Protein AF-D4AYM5-F1 (afdb_monomer)

Secondary structure (DSSP, 8-state):
--HHHHHHHHHHHTS-----------------S---HHHHHHHHHHHHHHHTT---PPP-HHHHSTT------TTHHHHHHHHHHHHHHH---HHHHHHHHHTTHHHHHHHHSTTS-HHHHHHHHHHHHHHHHHHHIIIII--HHHHTT--HHHHHHHHH-TT--SPPPP--GGGGGHHHHHHHHTTT--HHHHHHHHHHHHHHHHHHHHHHHHTTT-PPPHHHHHHHHHHHT-HHHHHTT--

Structure (mmCIF, N/CA/C/O backbone):
data_AF-D4AYM5-F1
#
_entry.id   AF-D4AYM5-F1
#
loop_
_atom_site.group_PDB
_atom_site.id
_atom_site.type_symbol
_atom_site.label_atom_id
_atom_site.label_alt_id
_atom_site.label_comp_id
_atom_site.label_asym_id
_atom_site.label_entity_id
_atom_site.label_seq_id
_atom_site.pdbx_PDB_ins_code
_atom_site.Cartn_x
_atom_site.Cartn_y
_atom_site.Cartn_z
_atom_site.occupancy
_atom_site.B_iso_or_equiv
_atom_site.auth_seq_id
_atom_site.auth_comp_id
_atom_site.auth_asym_id
_atom_site.auth_atom_id
_atom_site.pdbx_PDB_model_num
ATOM 1 N N . MET A 1 1 ? -11.366 -6.481 14.865 1.00 30.72 1 MET A N 1
ATOM 2 C CA . MET A 1 1 ? -11.378 -7.596 13.892 1.00 30.72 1 MET A CA 1
ATOM 3 C C . MET A 1 1 ? -10.003 -7.628 13.271 1.00 30.72 1 MET A C 1
ATOM 5 O O . MET A 1 1 ? -9.554 -6.575 12.850 1.00 30.72 1 MET A O 1
ATOM 9 N N . SER A 1 2 ? -9.296 -8.756 13.303 1.00 26.70 2 SER A N 1
ATOM 10 C CA . SER A 1 2 ? -7.973 -8.811 12.685 1.00 26.70 2 SER A CA 1
ATOM 11 C C . SER A 1 2 ? -8.137 -8.742 11.164 1.00 26.70 2 SER A C 1
ATOM 13 O O . SER A 1 2 ? -8.939 -9.482 10.593 1.00 26.70 2 SER A O 1
ATOM 15 N N . PHE A 1 3 ? -7.382 -7.850 10.525 1.00 32.38 3 PHE A N 1
ATOM 16 C CA . PHE A 1 3 ? -7.216 -7.686 9.076 1.00 32.38 3 PHE A CA 1
ATOM 17 C C . PHE A 1 3 ? -7.317 -8.980 8.227 1.00 32.38 3 PHE A C 1
ATOM 19 O O . PHE A 1 3 ? -8.036 -8.981 7.223 1.00 32.38 3 PHE A O 1
ATOM 26 N N . PRO A 1 4 ? -6.753 -10.139 8.643 1.00 36.03 4 PRO A N 1
ATOM 27 C CA . PRO A 1 4 ? -6.893 -11.396 7.898 1.00 36.03 4 PRO A CA 1
ATOM 28 C C . PRO A 1 4 ? -8.332 -11.892 7.719 1.00 36.03 4 PRO A C 1
ATOM 30 O O . PRO A 1 4 ? -8.587 -12.676 6.806 1.00 36.03 4 PRO A O 1
ATOM 33 N N . ALA A 1 5 ? -9.274 -11.478 8.572 1.00 30.81 5 ALA A N 1
ATOM 34 C CA . ALA A 1 5 ? -10.686 -11.825 8.430 1.00 30.81 5 ALA A CA 1
ATOM 35 C C . ALA A 1 5 ? -11.359 -11.037 7.297 1.00 30.81 5 ALA A C 1
ATOM 37 O O . ALA A 1 5 ? -12.139 -11.617 6.549 1.00 30.81 5 ALA A O 1
ATOM 38 N N . ILE A 1 6 ? -11.016 -9.754 7.134 1.00 37.06 6 ILE A N 1
ATOM 39 C CA . ILE A 1 6 ? -11.535 -8.890 6.059 1.00 37.06 6 ILE A CA 1
ATOM 40 C C . ILE A 1 6 ? -10.986 -9.352 4.703 1.00 37.06 6 ILE A C 1
ATOM 42 O O . ILE A 1 6 ? -11.695 -9.343 3.702 1.00 37.06 6 ILE A O 1
ATOM 46 N N . PHE A 1 7 ? -9.746 -9.835 4.674 1.00 43.88 7 PHE A N 1
ATOM 47 C CA . PHE A 1 7 ? -9.097 -10.240 3.431 1.00 43.88 7 PHE A CA 1
ATOM 48 C C . PHE A 1 7 ? -9.503 -11.634 2.943 1.00 43.88 7 PHE A C 1
ATOM 50 O O . PHE A 1 7 ? -9.856 -11.806 1.777 1.00 43.88 7 PHE A O 1
ATOM 57 N N . ARG A 1 8 ? -9.568 -12.625 3.850 1.00 37.41 8 ARG A N 1
ATOM 58 C CA . ARG A 1 8 ? -10.202 -13.921 3.540 1.00 37.41 8 ARG A CA 1
ATOM 59 C C . ARG A 1 8 ? -11.648 -13.736 3.094 1.00 37.41 8 ARG A C 1
ATOM 61 O O . ARG A 1 8 ? -12.132 -14.493 2.260 1.00 37.41 8 ARG A O 1
ATOM 68 N N . TRP A 1 9 ? -12.318 -12.721 3.633 1.00 43.31 9 TRP A N 1
ATOM 69 C CA . TRP A 1 9 ? -13.660 -12.344 3.228 1.00 43.31 9 TRP A CA 1
ATOM 70 C C . TRP A 1 9 ? -13.710 -11.742 1.812 1.00 43.31 9 TRP A C 1
ATOM 72 O O . TRP A 1 9 ? -14.536 -12.197 1.028 1.00 43.31 9 TRP A O 1
ATOM 82 N N . LEU A 1 10 ? -12.810 -10.822 1.437 1.00 39.12 10 LEU A N 1
ATOM 83 C CA . LEU A 1 10 ? -12.752 -10.259 0.077 1.00 39.12 10 LEU A CA 1
ATOM 84 C C . LEU A 1 10 ? -12.565 -11.361 -0.984 1.00 39.12 10 LEU A C 1
ATOM 86 O O . LEU A 1 10 ? -13.263 -11.378 -1.992 1.00 39.12 10 LEU A O 1
ATOM 90 N N . VAL A 1 11 ? -11.679 -12.325 -0.715 1.00 41.75 11 VAL A N 1
ATOM 91 C CA . VAL A 1 11 ? -11.424 -13.478 -1.598 1.00 41.75 11 VAL A CA 1
ATOM 92 C C . VAL A 1 11 ? -12.606 -14.464 -1.610 1.00 41.75 11 VAL A C 1
ATOM 94 O O . VAL A 1 11 ? -12.971 -14.997 -2.657 1.00 41.75 11 VAL A O 1
ATOM 97 N N . SER A 1 12 ? -13.263 -14.684 -0.466 1.00 37.00 12 SER A N 1
ATOM 98 C CA . SER A 1 12 ? -14.431 -15.573 -0.363 1.00 37.00 12 SER A CA 1
ATOM 99 C C . SER A 1 12 ? -15.713 -14.978 -0.962 1.00 37.00 12 SER A C 1
ATOM 101 O O . SER A 1 12 ? -16.578 -15.733 -1.399 1.00 37.00 12 SER A O 1
ATOM 103 N N . ALA A 1 13 ? -15.856 -13.651 -0.994 1.00 41.25 13 ALA A N 1
ATOM 104 C CA . ALA A 1 13 ? -17.007 -12.958 -1.577 1.00 41.25 13 ALA A CA 1
ATOM 105 C C . ALA A 1 13 ? -17.029 -13.019 -3.116 1.00 41.25 13 ALA A C 1
ATOM 107 O O . ALA A 1 13 ? -18.075 -12.809 -3.719 1.00 41.25 13 ALA A O 1
ATOM 108 N N . ILE A 1 14 ? -15.894 -13.343 -3.742 1.00 42.38 14 ILE A N 1
ATOM 109 C CA . ILE A 1 14 ? -15.756 -13.535 -5.194 1.00 42.38 14 ILE A CA 1
ATOM 110 C C . ILE A 1 14 ? -16.196 -14.958 -5.621 1.00 42.38 14 ILE A C 1
ATOM 112 O O . ILE A 1 14 ? -16.255 -15.256 -6.805 1.00 42.38 14 ILE A O 1
ATOM 116 N N . THR A 1 15 ? -16.493 -15.883 -4.690 1.00 37.50 15 THR A N 1
ATOM 117 C CA . THR A 1 15 ? -16.528 -17.329 -5.019 1.00 37.50 15 THR A CA 1
ATOM 118 C C . THR A 1 15 ? -17.754 -18.145 -4.568 1.00 37.50 15 THR A C 1
ATOM 120 O O . THR A 1 15 ? -17.754 -19.356 -4.785 1.00 37.50 15 THR A O 1
ATOM 123 N N . ALA A 1 16 ? -18.824 -17.575 -3.990 1.00 32.53 16 ALA A N 1
ATOM 124 C CA . ALA A 1 16 ? -19.935 -18.381 -3.431 1.00 32.53 16 ALA A CA 1
ATOM 125 C C . ALA A 1 16 ? -21.356 -17.889 -3.805 1.00 32.53 16 ALA A C 1
ATOM 127 O O . ALA A 1 16 ? -21.531 -16.690 -3.977 1.00 32.53 16 ALA A O 1
ATOM 128 N N . PRO A 1 17 ? -22.404 -18.750 -3.886 1.00 39.06 17 PRO A N 1
ATOM 129 C CA . PRO A 1 17 ? -23.729 -18.345 -4.368 1.00 39.06 17 PRO A CA 1
ATOM 130 C C . PRO A 1 17 ? -24.818 -18.170 -3.280 1.00 39.06 17 PRO A C 1
ATOM 132 O O . PRO A 1 17 ? -24.884 -18.903 -2.299 1.00 39.06 17 PRO A O 1
ATOM 135 N N . HIS A 1 18 ? -25.736 -17.234 -3.575 1.00 35.66 18 HIS A N 1
ATOM 136 C CA . HIS A 1 18 ? -27.117 -17.027 -3.080 1.00 35.66 18 HIS A CA 1
ATOM 137 C C . HIS A 1 18 ? -27.398 -16.475 -1.660 1.00 35.66 18 HIS A C 1
ATOM 139 O O . HIS A 1 18 ? -27.277 -17.164 -0.654 1.00 35.66 18 HIS A O 1
ATOM 145 N N . SER A 1 19 ? -28.006 -15.277 -1.607 1.00 31.12 19 SER A N 1
ATOM 146 C CA . SER A 1 19 ? -29.412 -15.003 -1.202 1.00 31.12 19 SER A CA 1
ATOM 147 C C . SER A 1 19 ? -29.610 -13.588 -0.602 1.00 31.12 19 SER A C 1
ATOM 149 O O . SER A 1 19 ? -28.664 -12.915 -0.212 1.00 31.12 19 SER A O 1
ATOM 151 N N . LYS A 1 20 ? -30.866 -13.113 -0.652 1.00 34.41 20 LYS A N 1
ATOM 152 C CA . LYS A 1 20 ? -31.350 -11.710 -0.653 1.00 34.41 20 LYS A CA 1
ATOM 153 C C . LYS A 1 20 ? -31.164 -10.910 0.654 1.00 34.41 20 LYS A C 1
ATOM 155 O O . LYS A 1 20 ? -31.253 -11.460 1.744 1.00 34.41 20 LYS A O 1
ATOM 160 N N . ILE A 1 21 ? -31.065 -9.579 0.522 1.00 33.59 21 ILE A N 1
ATOM 161 C CA . ILE A 1 21 ? -30.829 -8.599 1.606 1.00 33.59 21 ILE A CA 1
ATOM 162 C C . ILE A 1 21 ? -32.080 -7.779 1.963 1.00 33.59 21 ILE A C 1
ATOM 164 O O . ILE A 1 21 ? -32.842 -7.369 1.085 1.00 33.59 21 ILE A O 1
ATOM 168 N N . ARG A 1 22 ? -32.226 -7.458 3.261 1.00 29.19 22 ARG A N 1
ATOM 169 C CA . ARG A 1 22 ? -33.097 -6.397 3.803 1.00 29.19 22 ARG A CA 1
ATOM 170 C C . ARG A 1 22 ? -32.295 -5.399 4.667 1.00 29.19 22 ARG A C 1
ATOM 172 O O . ARG A 1 22 ? -31.693 -5.792 5.655 1.00 29.19 22 ARG A O 1
ATOM 179 N N . GLY A 1 23 ? -32.357 -4.134 4.236 1.00 31.92 23 GLY A N 1
ATOM 180 C CA . GLY A 1 23 ? -32.164 -2.814 4.876 1.00 31.92 23 GLY A CA 1
ATOM 181 C C . GLY A 1 23 ? -31.458 -2.617 6.230 1.00 31.92 23 GLY A C 1
ATOM 182 O O . GLY A 1 23 ? -31.920 -3.097 7.259 1.00 31.92 23 GLY A O 1
ATOM 183 N N . LEU A 1 24 ? -30.470 -1.710 6.232 1.00 32.28 24 LEU A N 1
ATOM 184 C CA . LEU A 1 24 ? -29.933 -0.993 7.399 1.00 32.28 24 LEU A CA 1
ATOM 185 C C . LEU A 1 24 ? -30.240 0.511 7.250 1.00 32.28 24 LEU A C 1
ATOM 187 O O . LEU A 1 24 ? -29.547 1.216 6.528 1.00 32.28 24 LEU A O 1
ATOM 191 N N . SER A 1 25 ? -31.290 0.999 7.919 1.00 30.06 25 SER A N 1
ATOM 192 C CA . SER A 1 25 ? -31.698 2.423 7.933 1.00 30.06 25 SER A CA 1
ATOM 193 C C . SER A 1 25 ? -31.643 3.053 9.337 1.00 30.06 25 SER A C 1
ATOM 195 O O . SER A 1 25 ? -32.173 4.139 9.547 1.00 30.06 25 SER A O 1
ATOM 197 N N . ALA A 1 26 ? -31.036 2.395 10.326 1.00 29.56 26 ALA A N 1
ATOM 198 C CA . ALA A 1 26 ? -31.189 2.787 11.733 1.00 29.56 26 ALA A CA 1
ATOM 199 C C . ALA A 1 26 ? -29.979 3.512 12.361 1.00 29.56 26 ALA A C 1
ATOM 201 O O . ALA A 1 26 ? -30.008 3.788 13.553 1.00 29.56 26 ALA A O 1
ATOM 202 N N . LEU A 1 27 ? -28.923 3.827 11.603 1.00 36.00 27 LEU A N 1
ATOM 203 C CA . LEU A 1 27 ? -27.655 4.343 12.158 1.00 36.00 27 LEU A CA 1
ATOM 204 C C . LEU A 1 27 ? -27.434 5.858 12.009 1.00 36.00 27 LEU A C 1
ATOM 206 O O . LEU A 1 27 ? -26.374 6.354 12.371 1.00 36.00 27 LEU A O 1
ATOM 210 N N . LEU A 1 28 ? -28.422 6.611 11.521 1.00 35.44 28 LEU A N 1
ATOM 211 C CA . LEU A 1 28 ? -28.302 8.058 11.308 1.00 35.44 28 LEU A CA 1
ATOM 212 C C . LEU A 1 28 ? -29.025 8.859 12.397 1.00 35.44 28 LEU A C 1
ATOM 214 O O . LEU A 1 28 ? -30.055 9.470 12.125 1.00 35.44 28 LEU A O 1
ATOM 218 N N . GLN A 1 29 ? -28.489 8.870 13.621 1.00 32.97 29 GLN A N 1
ATOM 219 C CA . GLN A 1 29 ? -28.741 9.947 14.590 1.00 32.97 29 GLN A CA 1
ATOM 220 C C . GLN A 1 29 ? -27.469 10.219 15.409 1.00 32.97 29 GLN A C 1
ATOM 222 O O . GLN A 1 29 ? -27.077 9.402 16.238 1.00 32.97 29 GLN A O 1
ATOM 227 N N . SER A 1 30 ? -26.839 11.376 15.179 1.00 34.91 30 SER A N 1
ATOM 228 C CA . SER A 1 30 ? -25.699 11.885 15.958 1.00 34.91 30 SER A CA 1
ATOM 229 C C . SER A 1 30 ? -26.168 12.917 16.990 1.00 34.91 30 SER A C 1
ATOM 231 O O . SER A 1 30 ? -26.926 13.816 16.616 1.00 34.91 30 SER A O 1
ATOM 233 N N . PRO A 1 31 ? -25.688 12.892 18.248 1.00 40.69 31 PRO A N 1
ATOM 234 C CA . PRO A 1 31 ? -25.757 14.043 19.134 1.00 40.69 31 PRO A CA 1
ATOM 235 C C . PRO A 1 31 ? -24.484 14.899 19.055 1.00 40.69 31 PRO A C 1
ATOM 237 O O . PRO A 1 31 ? -23.362 14.403 18.969 1.00 40.69 31 PRO A O 1
ATOM 240 N N . ALA A 1 32 ? -24.696 16.212 19.120 1.00 42.56 32 ALA A N 1
ATOM 241 C CA . ALA A 1 32 ? -23.683 17.255 19.112 1.00 42.56 32 ALA A CA 1
ATOM 242 C C . ALA A 1 32 ? -23.083 17.468 20.515 1.00 42.56 32 ALA A C 1
ATOM 244 O O . ALA A 1 32 ? -23.615 18.235 21.312 1.00 42.56 32 ALA A O 1
ATOM 245 N N . SER A 1 33 ? -21.963 16.816 20.819 1.00 45.62 33 SER A N 1
ATOM 246 C CA . SER A 1 33 ? -21.013 17.286 21.837 1.00 45.62 33 SER A CA 1
ATOM 247 C C . SER A 1 33 ? -19.688 16.553 21.686 1.00 45.62 33 SER A C 1
ATOM 249 O O . SER A 1 33 ? -19.688 15.332 21.551 1.00 45.62 33 SER A O 1
ATOM 251 N N . SER A 1 34 ? -18.572 17.278 21.747 1.00 49.34 34 SER A N 1
ATOM 252 C CA . SER A 1 34 ? -17.225 16.707 21.713 1.00 49.34 34 SER A CA 1
ATOM 253 C C . SER A 1 34 ? -17.037 15.749 22.905 1.00 49.34 34 SER A C 1
ATOM 255 O O . SER A 1 34 ? -17.099 16.207 24.052 1.00 49.34 34 SER A O 1
ATOM 257 N N . PRO A 1 35 ? -16.840 14.438 22.678 1.00 50.97 35 PRO A N 1
ATOM 258 C CA . PRO A 1 35 ? -16.799 13.457 23.757 1.00 50.97 35 PRO A CA 1
ATOM 259 C C . PRO A 1 35 ? -15.536 13.626 24.617 1.00 50.97 35 PRO A C 1
ATOM 261 O O . PRO A 1 35 ? -14.442 13.886 24.112 1.00 50.97 35 PRO A O 1
ATOM 264 N N . LYS A 1 36 ? -15.675 13.488 25.944 1.00 52.59 36 LYS A N 1
ATOM 265 C CA . LYS A 1 36 ? -14.529 13.449 26.879 1.00 52.59 36 LYS A CA 1
ATOM 266 C C . LYS A 1 36 ? -13.702 12.176 26.632 1.00 52.59 36 LYS A C 1
ATOM 268 O O . LYS A 1 36 ? -14.231 11.183 26.155 1.00 52.59 36 LYS A O 1
ATOM 273 N N . LYS A 1 37 ? -12.415 12.158 27.002 1.00 52.75 37 LYS A N 1
ATOM 274 C CA . LYS A 1 37 ? -11.508 11.009 26.769 1.00 52.75 37 LYS A CA 1
ATOM 275 C C . LYS A 1 37 ? -12.043 9.660 27.299 1.00 52.75 37 LYS A C 1
ATOM 277 O O . LYS A 1 37 ? -11.806 8.638 26.673 1.00 52.75 37 LYS A O 1
ATOM 282 N N . ASP A 1 38 ? -12.807 9.656 28.390 1.00 56.97 38 ASP A N 1
ATOM 283 C CA . ASP A 1 38 ? -13.408 8.428 28.949 1.00 56.97 38 ASP A CA 1
ATOM 284 C C . ASP A 1 38 ? -14.661 7.954 28.179 1.00 56.97 38 ASP A C 1
ATOM 286 O O . ASP A 1 38 ? -15.082 6.806 28.292 1.00 56.97 38 ASP A O 1
ATOM 290 N N . ASP A 1 39 ? -15.255 8.824 27.362 1.00 75.56 39 ASP A N 1
ATOM 291 C CA . ASP A 1 39 ? -16.499 8.586 26.623 1.00 75.56 39 ASP A CA 1
ATOM 292 C C . ASP A 1 39 ? -16.258 7.708 25.380 1.00 75.56 39 ASP A C 1
ATOM 294 O O . ASP A 1 39 ? -17.032 6.794 25.094 1.00 75.56 39 ASP A O 1
ATOM 298 N N . TYR A 1 40 ? -15.126 7.880 24.682 1.00 79.19 40 TYR A N 1
ATOM 299 C CA . TYR A 1 40 ? -14.862 7.105 23.461 1.00 79.19 40 TYR A CA 1
ATOM 300 C C . TYR A 1 40 ? -14.609 5.615 23.742 1.00 79.19 40 TYR A C 1
ATOM 302 O O . TYR A 1 40 ? -1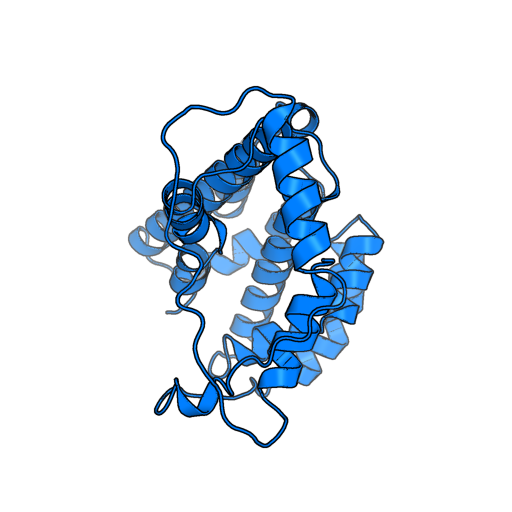4.999 4.772 22.937 1.00 79.19 40 TYR A O 1
ATOM 310 N N . GLN A 1 41 ? -13.990 5.265 24.877 1.00 82.69 41 GLN A N 1
ATOM 311 C CA . GLN A 1 41 ? -13.757 3.861 25.243 1.00 82.69 41 GLN A CA 1
ATOM 312 C C . GLN A 1 41 ? -15.083 3.147 25.522 1.00 82.69 41 GLN A C 1
ATOM 314 O O . GLN A 1 41 ? -15.310 2.039 25.037 1.00 82.69 41 GLN A O 1
ATOM 319 N N . ILE A 1 42 ? -16.006 3.821 26.216 1.00 86.50 42 ILE A N 1
ATOM 320 C CA . ILE A 1 42 ? -17.363 3.318 26.458 1.00 86.50 42 ILE A CA 1
ATOM 321 C C . ILE A 1 42 ? -18.121 3.158 25.133 1.00 86.50 42 ILE A C 1
ATOM 323 O O . ILE A 1 42 ? -18.754 2.127 24.897 1.00 86.50 42 ILE A O 1
ATOM 327 N N . GLN A 1 43 ? -18.034 4.143 24.236 1.00 82.31 43 GLN A N 1
ATOM 328 C CA . GLN A 1 43 ? -18.627 4.056 22.898 1.00 82.31 43 GLN A CA 1
ATOM 329 C C . GLN A 1 43 ? -18.052 2.879 22.095 1.00 82.31 43 GLN A C 1
ATOM 331 O O . GLN A 1 43 ? -18.812 2.109 21.504 1.00 82.31 43 GLN A O 1
ATOM 336 N N . GLN A 1 44 ? -16.733 2.675 22.131 1.00 83.94 44 GLN A N 1
ATOM 337 C CA . GLN A 1 44 ? -16.062 1.555 21.472 1.00 83.94 44 GLN A CA 1
ATOM 338 C C . GLN A 1 44 ? -16.545 0.207 22.021 1.00 83.94 44 GLN A C 1
ATOM 340 O O . GLN A 1 44 ? -16.881 -0.693 21.247 1.00 83.94 44 GLN A O 1
ATOM 345 N N . GLU A 1 45 ? -16.634 0.062 23.344 1.00 88.12 45 GLU A N 1
ATOM 346 C CA . GLU A 1 45 ? -17.168 -1.144 23.979 1.00 88.12 45 GLU A CA 1
ATOM 347 C C . GLU A 1 45 ? -18.623 -1.413 23.588 1.00 88.12 45 GLU A C 1
ATOM 349 O O . GLU A 1 45 ? -18.992 -2.564 23.343 1.00 88.12 45 GLU A O 1
ATOM 354 N N . ASN A 1 46 ? -19.450 -0.369 23.509 1.00 87.75 46 ASN A N 1
ATOM 355 C CA . ASN A 1 46 ? -20.849 -0.487 23.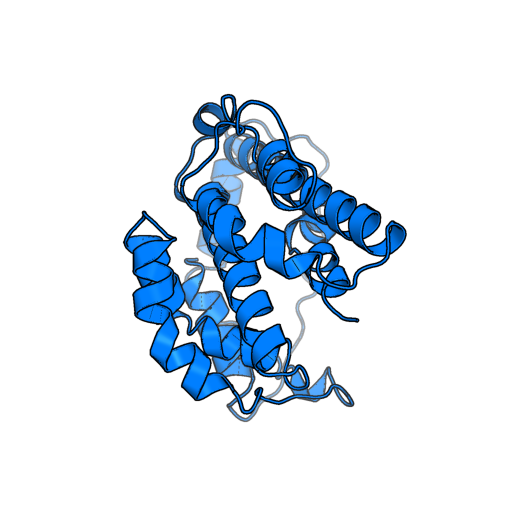104 1.00 87.75 46 ASN A CA 1
ATOM 356 C C . ASN A 1 46 ? -20.974 -0.966 21.653 1.00 87.75 46 ASN A C 1
ATOM 358 O O . ASN A 1 46 ? -21.749 -1.884 21.380 1.00 87.75 46 ASN A O 1
ATOM 362 N N . ILE A 1 47 ? -20.164 -0.419 20.742 1.00 85.19 47 ILE A N 1
ATOM 363 C CA . ILE A 1 47 ? -20.093 -0.878 19.348 1.00 85.19 47 ILE A CA 1
ATOM 364 C C . ILE A 1 47 ? -19.653 -2.345 19.298 1.00 85.19 47 ILE A C 1
ATOM 366 O O . ILE A 1 47 ? -20.299 -3.161 18.644 1.00 85.19 47 ILE A O 1
ATOM 370 N N . ILE A 1 48 ? -18.597 -2.722 20.027 1.00 86.88 48 ILE A N 1
ATOM 371 C CA . ILE A 1 48 ? -18.118 -4.111 20.067 1.00 86.88 48 ILE A CA 1
ATOM 372 C C . ILE A 1 48 ? -19.214 -5.051 20.575 1.00 86.88 48 ILE A C 1
ATOM 374 O O . ILE A 1 48 ? -19.418 -6.107 19.979 1.00 86.88 48 ILE A O 1
ATOM 378 N N . LYS A 1 49 ? -19.937 -4.685 21.640 1.00 88.44 49 LYS A N 1
ATOM 379 C CA . LYS A 1 49 ? -21.052 -5.483 22.177 1.00 88.44 49 LYS A CA 1
ATOM 380 C C . LYS A 1 49 ? -22.176 -5.657 21.156 1.00 88.44 49 LYS A C 1
ATOM 382 O O . LYS A 1 49 ? -22.703 -6.757 21.047 1.00 88.44 49 LYS A O 1
ATOM 387 N N . LEU A 1 50 ? -22.503 -4.614 20.392 1.00 84.62 50 LEU A N 1
ATOM 388 C CA . LEU A 1 50 ? -23.529 -4.660 19.345 1.00 84.62 50 LEU A CA 1
ATOM 389 C C . LEU A 1 50 ? -23.115 -5.537 18.149 1.00 84.62 50 LEU A C 1
ATOM 391 O O . LEU A 1 50 ? -23.931 -6.256 17.569 1.00 84.62 50 LEU A O 1
ATOM 395 N N . LEU A 1 51 ? -21.835 -5.502 17.777 1.00 84.81 51 LEU A N 1
ATOM 396 C CA . LEU A 1 51 ? -21.307 -6.295 16.667 1.00 84.81 51 LEU A CA 1
ATOM 397 C C . LEU A 1 51 ? -21.063 -7.762 17.052 1.00 84.81 51 LEU A C 1
ATOM 399 O O . LEU A 1 51 ? -21.207 -8.654 16.216 1.00 84.81 51 LEU A O 1
ATOM 403 N N . LYS A 1 52 ? -20.674 -8.033 18.301 1.00 86.25 52 LYS A N 1
ATOM 404 C CA . LYS A 1 52 ? -20.278 -9.369 18.757 1.00 86.25 52 LYS A CA 1
ATOM 405 C C . LYS A 1 52 ? -21.484 -10.308 18.824 1.00 86.25 52 LYS A C 1
ATOM 407 O O . LYS A 1 52 ? -22.432 -10.069 19.557 1.00 86.25 52 LYS A O 1
ATOM 412 N N . GLY A 1 53 ? -21.406 -11.421 18.096 1.00 81.44 53 GLY A N 1
ATOM 413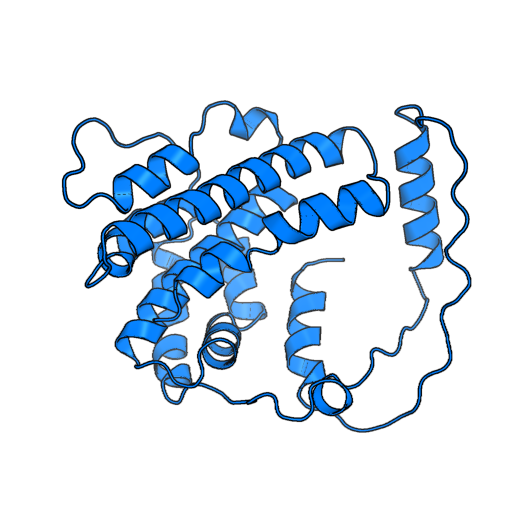 C CA . GLY A 1 53 ? -22.482 -12.419 18.026 1.00 81.44 53 GLY A CA 1
ATOM 414 C C . GLY A 1 53 ? -23.559 -12.105 16.984 1.00 81.44 53 GLY A C 1
ATOM 415 O O . GLY A 1 53 ? -24.406 -12.955 16.724 1.00 81.44 53 GLY A O 1
ATOM 416 N N . SER A 1 54 ? -23.492 -10.935 16.346 1.00 84.69 54 SER A N 1
ATOM 417 C CA . SER A 1 54 ? -24.347 -10.577 15.217 1.00 84.69 54 SER A CA 1
ATOM 418 C C . SER A 1 54 ? -23.809 -11.195 13.922 1.00 84.69 54 SER A C 1
ATOM 420 O O . SER A 1 54 ? -22.598 -11.259 13.705 1.00 84.69 54 SER A O 1
ATOM 422 N N . SER A 1 55 ? -24.712 -11.655 13.055 1.00 84.38 55 SER A N 1
ATOM 423 C CA . SER A 1 55 ? -24.378 -12.135 11.711 1.00 84.38 55 SER A CA 1
ATOM 424 C C . SER A 1 55 ? -24.780 -11.084 10.682 1.00 84.38 55 SER A C 1
ATOM 426 O O . SER A 1 55 ? -25.876 -10.529 10.757 1.00 84.38 55 SER A O 1
ATOM 428 N N . TYR A 1 56 ? -23.892 -10.818 9.729 1.00 77.94 56 TYR A N 1
ATOM 429 C CA . TYR A 1 56 ? -24.108 -9.857 8.654 1.00 77.94 56 TYR A CA 1
ATOM 430 C C . TYR A 1 56 ? -23.923 -10.567 7.317 1.00 77.94 56 TYR A C 1
ATOM 432 O O . TYR A 1 56 ? -22.903 -11.217 7.090 1.00 77.94 56 TYR A O 1
ATOM 440 N N . THR A 1 57 ? -24.903 -10.437 6.427 1.00 79.62 57 THR A N 1
ATOM 441 C CA . THR A 1 57 ? -24.794 -10.906 5.044 1.00 79.62 57 THR A CA 1
ATOM 442 C C . THR A 1 57 ? -24.333 -9.743 4.183 1.00 79.62 57 THR A C 1
ATOM 444 O O . THR A 1 57 ? -25.034 -8.737 4.076 1.00 79.62 57 THR A O 1
ATOM 447 N N . ILE A 1 58 ? -23.155 -9.869 3.580 1.00 70.50 58 ILE A N 1
ATOM 448 C CA . ILE A 1 58 ? -22.636 -8.859 2.657 1.00 70.50 58 ILE A CA 1
ATOM 449 C C . ILE A 1 58 ? -23.061 -9.264 1.236 1.00 70.50 58 ILE A C 1
ATOM 451 O O . ILE A 1 58 ? -22.951 -10.447 0.906 1.00 70.50 58 ILE A O 1
ATOM 455 N N . PRO A 1 59 ? -23.603 -8.339 0.418 1.00 73.44 59 PRO A N 1
ATOM 456 C CA . PRO A 1 59 ? -24.029 -8.656 -0.943 1.00 73.44 59 PRO A CA 1
ATOM 457 C C . PRO A 1 59 ? -22.885 -9.187 -1.797 1.00 73.44 59 PRO A C 1
ATOM 459 O O . PRO A 1 59 ? -21.739 -8.762 -1.650 1.00 73.44 59 PRO A O 1
ATOM 462 N N . HIS A 1 60 ? -23.238 -10.039 -2.759 1.00 69.38 60 HIS A N 1
ATOM 463 C CA . HIS A 1 60 ? -22.341 -10.426 -3.842 1.00 69.38 60 HIS A CA 1
ATOM 464 C C . HIS A 1 60 ? -21.975 -9.195 -4.655 1.00 69.38 60 HIS A C 1
ATOM 466 O O . HIS A 1 60 ? -22.827 -8.592 -5.312 1.00 69.38 60 HIS A O 1
ATOM 472 N N . LEU A 1 61 ? -20.702 -8.811 -4.598 1.00 73.06 61 LEU A N 1
ATOM 473 C CA . LEU A 1 61 ? -20.234 -7.592 -5.248 1.00 73.06 61 LEU A CA 1
ATOM 474 C C . LEU A 1 61 ? -20.370 -7.676 -6.771 1.00 73.06 61 LEU A C 1
ATOM 476 O O . LEU A 1 61 ? -20.590 -6.651 -7.399 1.00 73.06 61 LEU A O 1
ATOM 480 N N . GLU A 1 62 ? -20.349 -8.871 -7.365 1.00 70.62 62 GLU A N 1
ATOM 481 C CA . GLU A 1 62 ? -20.556 -9.077 -8.807 1.00 70.62 62 GLU A CA 1
ATOM 482 C C . GLU A 1 62 ? -21.912 -8.559 -9.305 1.00 70.62 62 GLU A C 1
ATOM 484 O O . GLU A 1 62 ? -22.014 -8.003 -10.400 1.00 70.62 62 GLU A O 1
ATOM 489 N N . GLU A 1 63 ? -22.966 -8.700 -8.492 1.00 76.44 63 GLU A N 1
ATOM 490 C CA . GLU A 1 63 ? -24.298 -8.206 -8.849 1.00 76.44 63 GLU A CA 1
ATOM 491 C C . GLU A 1 63 ? -24.350 -6.673 -8.860 1.00 76.44 63 GLU A C 1
ATOM 493 O O . GLU A 1 63 ? -25.127 -6.088 -9.622 1.00 76.44 63 GLU A O 1
ATOM 498 N N . VAL A 1 64 ? -23.513 -6.038 -8.034 1.00 76.88 64 VAL A N 1
ATOM 499 C CA . VAL A 1 64 ? -23.404 -4.581 -7.868 1.00 76.88 64 VAL A CA 1
ATOM 500 C C . VAL A 1 64 ? -22.398 -3.977 -8.856 1.00 76.88 64 VAL A C 1
ATOM 502 O O . VAL A 1 64 ? -22.585 -2.858 -9.323 1.00 76.88 64 VAL A O 1
ATOM 505 N N . LEU A 1 65 ? -21.362 -4.729 -9.224 1.00 78.56 65 LEU A N 1
ATOM 506 C CA . LEU A 1 65 ? -20.250 -4.319 -10.085 1.00 78.56 65 LEU A CA 1
ATOM 507 C C . LEU A 1 65 ? -20.396 -4.863 -11.514 1.00 78.56 65 LEU A C 1
ATOM 509 O O . LEU A 1 65 ? -19.412 -5.180 -12.182 1.00 78.56 65 LEU A O 1
ATOM 513 N N . LYS A 1 66 ? -21.628 -4.973 -12.021 1.00 81.25 66 LYS A N 1
ATOM 514 C CA . LYS A 1 66 ? -21.870 -5.432 -13.397 1.00 81.25 66 LYS A CA 1
ATOM 515 C C . LYS A 1 66 ? -21.075 -4.596 -14.402 1.00 81.25 66 LYS A C 1
ATOM 517 O O . LYS A 1 66 ? -21.137 -3.370 -14.394 1.00 81.25 66 LYS A O 1
ATOM 522 N N . GLY A 1 67 ? -20.356 -5.280 -15.290 1.00 83.75 67 GLY A N 1
ATOM 523 C CA . GLY A 1 67 ? -19.498 -4.658 -16.303 1.00 83.75 67 GLY A CA 1
ATOM 524 C C . GLY A 1 67 ? -18.057 -4.411 -15.850 1.00 83.75 67 GLY A C 1
ATOM 525 O O . GLY A 1 67 ? -17.223 -4.066 -16.685 1.00 83.75 67 GLY A O 1
ATOM 526 N N . TRP A 1 68 ? -17.736 -4.628 -14.572 1.00 81.75 68 TRP A N 1
ATOM 527 C CA . TRP A 1 68 ? -16.351 -4.628 -14.114 1.00 81.75 68 TRP A CA 1
ATOM 528 C C . TRP A 1 68 ? -15.648 -5.904 -14.568 1.00 81.75 68 TRP A C 1
ATOM 530 O O . TRP A 1 68 ? -16.219 -6.995 -14.557 1.00 81.75 68 TRP A O 1
ATOM 540 N N . TYR A 1 69 ? -14.391 -5.762 -14.981 1.00 82.75 69 TYR A N 1
ATOM 541 C CA . TYR A 1 69 ? -13.562 -6.909 -15.314 1.00 82.75 69 TYR A CA 1
ATOM 542 C C . TYR A 1 69 ? -13.075 -7.577 -14.027 1.00 82.75 69 TYR A C 1
ATOM 544 O O . TYR A 1 69 ? -12.379 -6.950 -13.231 1.00 82.75 69 TYR A O 1
ATOM 552 N N . MET A 1 70 ? -13.400 -8.857 -13.874 1.00 83.12 70 MET A N 1
ATOM 553 C CA . MET A 1 70 ? -12.928 -9.706 -12.786 1.00 83.12 70 MET A CA 1
ATOM 554 C C . MET A 1 70 ? -12.014 -10.774 -13.383 1.00 83.12 70 MET A C 1
ATOM 556 O O . MET A 1 70 ? -12.418 -11.508 -14.284 1.00 83.12 70 MET A O 1
ATOM 560 N N . GLY A 1 71 ? -10.773 -10.857 -12.915 1.00 87.69 71 GLY A N 1
ATOM 561 C CA . GLY A 1 71 ? -9.823 -11.853 -13.393 1.00 87.69 71 GLY A CA 1
ATOM 562 C C . GLY A 1 71 ? -8.603 -11.945 -12.494 1.00 87.69 71 GLY A C 1
ATOM 563 O O . GLY A 1 71 ? -8.417 -11.114 -11.611 1.00 87.69 71 GLY A O 1
ATOM 564 N N . VAL A 1 72 ? -7.773 -12.951 -12.745 1.00 94.81 72 VAL A N 1
ATOM 565 C CA . VAL A 1 72 ? -6.497 -13.167 -12.056 1.00 94.81 72 VAL A CA 1
ATOM 566 C C . VAL A 1 72 ? -5.392 -13.060 -13.096 1.00 94.81 72 VAL A C 1
ATOM 568 O O . VAL A 1 72 ? -5.512 -13.627 -14.184 1.00 94.81 72 VAL A O 1
ATOM 571 N N . ASN A 1 73 ? -4.331 -12.316 -12.791 1.00 96.31 73 ASN A N 1
ATOM 572 C CA . ASN A 1 73 ? -3.183 -12.214 -13.684 1.00 96.31 73 ASN A CA 1
ATOM 573 C C . ASN A 1 73 ? -2.562 -13.611 -13.935 1.00 96.31 73 ASN A C 1
ATOM 575 O O . ASN A 1 73 ? -2.283 -14.315 -12.961 1.00 96.31 73 ASN A O 1
ATOM 579 N N . PRO A 1 74 ? -2.282 -14.007 -15.195 1.00 97.25 74 PRO A N 1
ATOM 580 C CA . PRO A 1 74 ? -1.671 -15.303 -15.515 1.00 97.25 74 PRO A CA 1
ATOM 581 C C . PRO A 1 74 ? -0.320 -15.567 -14.836 1.00 97.25 74 PRO A C 1
ATOM 583 O O . PRO A 1 74 ? 0.074 -16.718 -14.679 1.00 97.25 74 PRO A O 1
ATOM 586 N N . ALA A 1 75 ? 0.393 -14.516 -14.426 1.00 97.69 75 ALA A N 1
ATOM 587 C CA . ALA A 1 75 ? 1.664 -14.627 -13.722 1.00 97.69 75 ALA A CA 1
ATOM 588 C C . ALA A 1 75 ? 1.533 -14.967 -12.223 1.00 97.69 75 ALA A C 1
ATOM 590 O O . ALA A 1 75 ? 2.557 -15.128 -11.562 1.00 97.69 75 ALA A O 1
ATOM 591 N N . TYR A 1 76 ? 0.314 -15.079 -11.675 1.00 97.44 76 TYR A N 1
ATOM 592 C CA . TYR A 1 76 ? 0.068 -15.315 -10.245 1.00 97.44 76 TYR A CA 1
ATOM 593 C C . TYR A 1 76 ? 0.936 -16.436 -9.655 1.00 97.44 76 TYR A C 1
ATOM 595 O O . TYR A 1 76 ? 1.654 -16.185 -8.689 1.00 97.44 76 TYR A O 1
ATOM 603 N N . ASP A 1 77 ? 0.921 -17.633 -10.251 1.00 97.75 77 ASP A N 1
ATOM 604 C CA . ASP A 1 77 ? 1.639 -18.795 -9.708 1.00 97.75 77 ASP A CA 1
ATOM 605 C C . ASP A 1 77 ? 3.151 -18.550 -9.618 1.00 97.75 77 ASP A C 1
ATOM 607 O O . ASP A 1 77 ? 3.810 -19.008 -8.683 1.00 97.75 77 ASP A O 1
ATOM 611 N N . LYS A 1 78 ? 3.703 -17.777 -10.561 1.00 97.12 78 LYS A N 1
ATOM 612 C CA . LYS A 1 78 ? 5.122 -17.417 -10.565 1.00 97.12 78 LYS A CA 1
ATOM 613 C C . LYS A 1 78 ? 5.455 -16.456 -9.428 1.00 97.12 78 LYS A C 1
ATOM 615 O O . LYS A 1 78 ? 6.376 -16.723 -8.664 1.00 97.12 78 LYS A O 1
ATOM 620 N N . ILE A 1 79 ? 4.672 -15.386 -9.274 1.00 96.62 79 ILE A N 1
ATOM 621 C CA . ILE A 1 79 ? 4.841 -14.436 -8.163 1.00 96.62 79 ILE A CA 1
ATOM 622 C C . ILE A 1 79 ? 4.681 -15.163 -6.822 1.00 96.62 79 ILE A C 1
ATOM 624 O O . ILE A 1 79 ? 5.469 -14.960 -5.899 1.00 96.62 79 ILE A O 1
ATOM 628 N N . LYS A 1 80 ? 3.703 -16.072 -6.732 1.00 96.81 80 LYS A N 1
ATOM 629 C CA . LYS A 1 80 ? 3.430 -16.854 -5.526 1.00 96.81 80 LYS A CA 1
ATOM 630 C C . LYS A 1 80 ? 4.596 -17.759 -5.135 1.00 96.81 80 LYS A C 1
ATOM 632 O O . LYS A 1 80 ? 4.898 -17.883 -3.950 1.00 96.81 80 LYS A O 1
ATOM 637 N N . ALA A 1 81 ? 5.262 -18.372 -6.112 1.00 96.62 81 ALA A N 1
ATOM 638 C CA . ALA A 1 81 ? 6.422 -19.224 -5.867 1.00 96.62 81 ALA A CA 1
ATOM 639 C C . ALA A 1 81 ? 7.610 -18.454 -5.256 1.00 96.62 81 ALA A C 1
ATOM 641 O O . ALA A 1 81 ? 8.393 -19.035 -4.504 1.00 96.62 81 ALA A O 1
ATOM 642 N N . GLU A 1 82 ? 7.730 -17.154 -5.540 1.00 94.88 82 GLU A N 1
ATOM 643 C CA . GLU A 1 82 ? 8.831 -16.297 -5.078 1.00 94.88 82 GLU A CA 1
ATOM 644 C C . GLU A 1 82 ? 8.476 -15.456 -3.832 1.00 94.88 82 GLU A C 1
ATOM 646 O O . GLU A 1 82 ? 9.368 -14.926 -3.161 1.00 94.88 82 GLU A O 1
ATOM 651 N N . GLU A 1 83 ? 7.186 -15.371 -3.475 1.00 94.50 83 GLU A N 1
ATOM 652 C CA . GLU A 1 83 ? 6.658 -14.551 -2.376 1.00 94.50 83 GLU A CA 1
ATOM 653 C C . GLU A 1 83 ? 7.384 -14.805 -1.048 1.00 94.50 83 GLU A C 1
ATOM 655 O O . GLU A 1 83 ? 7.825 -13.862 -0.391 1.00 94.50 83 GLU A O 1
ATOM 660 N N . GLY A 1 84 ? 7.547 -16.068 -0.645 1.00 93.00 84 GLY A N 1
ATOM 661 C CA . GLY A 1 84 ? 8.113 -16.409 0.664 1.00 93.00 84 GLY A CA 1
ATOM 662 C C . GLY A 1 84 ? 9.537 -15.879 0.867 1.00 93.00 84 GLY A C 1
ATOM 663 O O . GLY A 1 84 ? 9.836 -15.267 1.897 1.00 93.00 84 GLY A O 1
ATOM 664 N N . GLU A 1 85 ? 10.403 -16.062 -0.131 1.00 94.50 85 GLU A N 1
ATOM 665 C CA . GLU A 1 85 ? 11.786 -15.576 -0.083 1.00 94.50 85 GLU A CA 1
ATOM 666 C C . GLU A 1 85 ? 11.851 -14.049 -0.169 1.00 94.50 85 GLU A C 1
ATOM 668 O O . GLU A 1 85 ? 12.640 -13.421 0.545 1.00 94.50 85 GLU A O 1
ATOM 673 N N . PHE A 1 86 ? 10.977 -13.429 -0.969 1.00 95.06 86 PHE A N 1
ATOM 674 C CA . PHE A 1 86 ? 10.867 -11.974 -1.019 1.00 95.06 86 PHE A CA 1
ATOM 675 C C . PHE A 1 86 ? 10.491 -11.388 0.348 1.00 95.06 86 PHE A C 1
ATOM 677 O O . PHE A 1 86 ? 11.196 -10.517 0.867 1.00 95.06 86 PHE A O 1
ATOM 684 N N . LEU A 1 87 ? 9.412 -11.885 0.959 1.00 93.56 87 LEU A N 1
ATOM 685 C CA . LEU A 1 87 ? 8.923 -11.390 2.245 1.00 93.56 87 LEU A CA 1
ATOM 686 C C . LEU A 1 87 ? 9.967 -11.611 3.343 1.00 93.56 87 LEU A C 1
ATOM 688 O O . LEU A 1 87 ? 10.205 -10.717 4.148 1.00 93.56 87 LEU A O 1
ATOM 692 N N . LYS A 1 88 ? 10.644 -12.765 3.360 1.00 93.81 88 LYS A N 1
ATOM 693 C CA . LYS A 1 88 ? 11.727 -13.058 4.313 1.00 93.81 88 LYS A CA 1
ATOM 694 C C . LYS A 1 88 ? 12.896 -12.081 4.198 1.00 93.81 88 LYS A C 1
ATOM 696 O O . LYS A 1 88 ? 13.495 -11.736 5.213 1.00 93.81 88 LYS A O 1
ATOM 701 N N . LYS A 1 89 ? 13.220 -11.649 2.979 1.00 93.81 89 LYS A N 1
ATOM 702 C CA . LYS A 1 89 ? 14.322 -10.722 2.716 1.00 93.81 89 LYS A CA 1
ATOM 703 C C . LYS A 1 89 ? 13.997 -9.282 3.110 1.00 93.81 89 LYS A C 1
ATOM 705 O O . LYS A 1 89 ? 14.888 -8.586 3.586 1.00 93.81 89 LYS A O 1
ATOM 710 N N . TRP A 1 90 ? 12.765 -8.832 2.875 1.00 93.12 90 TRP A N 1
ATOM 711 C CA . TRP A 1 90 ? 12.434 -7.404 2.941 1.00 93.12 90 TRP A CA 1
ATOM 712 C C . TRP A 1 90 ? 11.478 -7.002 4.062 1.00 93.12 90 TRP A C 1
ATOM 714 O O . TRP A 1 90 ? 11.417 -5.824 4.395 1.00 93.12 90 TRP A O 1
ATOM 724 N N . ILE A 1 91 ? 10.762 -7.949 4.667 1.00 89.19 91 ILE A N 1
ATOM 725 C CA . ILE A 1 91 ? 9.912 -7.697 5.832 1.00 89.19 91 ILE A CA 1
ATOM 726 C C . ILE A 1 91 ? 10.579 -8.329 7.041 1.00 89.19 91 ILE A C 1
ATOM 728 O O . ILE A 1 91 ? 10.605 -9.549 7.174 1.00 89.19 91 ILE A O 1
ATOM 732 N N . GLU A 1 92 ? 11.093 -7.507 7.951 1.00 87.75 92 GLU A N 1
ATOM 733 C CA . GLU A 1 92 ? 11.806 -7.982 9.143 1.00 87.75 92 GLU A CA 1
ATOM 734 C C . GLU A 1 92 ? 10.877 -8.677 10.152 1.00 87.75 92 GLU A C 1
ATOM 736 O O . GLU A 1 92 ? 11.230 -9.704 10.744 1.00 87.75 92 GLU A O 1
ATOM 741 N N . ARG A 1 93 ? 9.651 -8.170 10.312 1.00 86.00 93 ARG A N 1
ATOM 742 C CA . ARG A 1 93 ? 8.692 -8.682 11.294 1.00 86.00 93 ARG A CA 1
ATOM 743 C C . ARG A 1 93 ? 8.038 -9.989 10.837 1.00 86.00 93 ARG A C 1
ATOM 745 O O . ARG A 1 93 ? 7.411 -10.059 9.785 1.00 86.00 93 ARG A O 1
ATOM 752 N N . HIS A 1 94 ? 8.147 -11.031 11.662 1.00 88.00 94 HIS A N 1
ATOM 753 C CA . HIS A 1 94 ? 7.640 -12.371 11.340 1.00 88.00 94 HIS A CA 1
ATOM 754 C C . HIS A 1 94 ? 6.127 -12.429 11.135 1.00 88.00 94 HIS A C 1
ATOM 756 O O . HIS A 1 94 ? 5.654 -13.005 10.161 1.00 88.00 94 HIS A O 1
ATOM 762 N N . ASN A 1 95 ? 5.378 -11.801 12.030 1.00 84.75 95 ASN A N 1
ATOM 763 C CA . ASN A 1 95 ? 3.922 -11.746 11.983 1.00 84.75 95 ASN A CA 1
ATOM 764 C C . ASN A 1 95 ? 3.390 -11.048 10.720 1.00 84.75 95 ASN A C 1
ATOM 766 O O . ASN A 1 95 ? 2.392 -11.505 10.172 1.00 84.75 95 ASN A O 1
ATOM 770 N N . LEU A 1 96 ? 4.064 -10.004 10.222 1.00 85.06 96 LEU A N 1
ATOM 771 C CA . LEU A 1 96 ? 3.711 -9.362 8.948 1.00 85.06 96 LEU A CA 1
ATOM 772 C C . LEU A 1 96 ? 3.896 -10.322 7.766 1.00 85.06 96 LEU A C 1
ATOM 774 O O . LEU A 1 96 ? 3.038 -10.408 6.891 1.00 85.06 96 LEU A O 1
ATOM 778 N N . ARG A 1 97 ? 4.985 -11.104 7.764 1.00 90.06 97 ARG A N 1
ATOM 779 C CA . ARG A 1 97 ? 5.217 -12.131 6.733 1.00 90.06 97 ARG A CA 1
ATOM 780 C C . ARG A 1 97 ? 4.152 -13.218 6.768 1.00 90.06 97 ARG A C 1
ATOM 782 O O . ARG A 1 97 ? 3.592 -13.560 5.732 1.00 90.06 97 ARG A O 1
ATOM 789 N N . GLU A 1 98 ? 3.858 -13.748 7.954 1.00 87.75 98 GLU A N 1
ATOM 790 C CA . GLU A 1 98 ? 2.790 -14.737 8.129 1.00 87.75 98 GLU A CA 1
ATOM 791 C C . GLU A 1 98 ? 1.443 -14.185 7.679 1.00 87.75 98 GLU A C 1
ATOM 793 O O . GLU A 1 98 ? 0.656 -14.914 7.076 1.00 87.75 98 GLU A O 1
ATOM 798 N N . MET A 1 99 ? 1.185 -12.901 7.943 1.00 84.56 99 MET A N 1
ATOM 799 C CA . MET A 1 99 ? -0.038 -12.249 7.512 1.00 84.56 99 MET A CA 1
ATOM 800 C C . MET A 1 99 ? -0.140 -12.204 5.994 1.00 84.56 99 MET A C 1
ATOM 802 O O . MET A 1 99 ? -1.126 -12.702 5.457 1.00 84.56 99 MET A O 1
ATOM 806 N N . ALA A 1 100 ? 0.890 -11.693 5.317 1.00 86.38 100 ALA A N 1
ATOM 807 C CA . ALA A 1 100 ? 0.946 -11.615 3.859 1.00 86.38 100 ALA A CA 1
ATOM 808 C C . ALA A 1 100 ? 0.722 -12.988 3.198 1.00 86.38 100 ALA A C 1
ATOM 810 O O . AL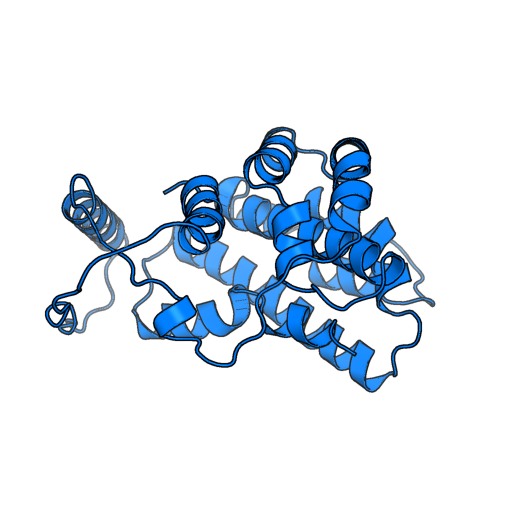A A 1 100 ? -0.085 -13.110 2.278 1.00 86.38 100 ALA A O 1
ATOM 811 N N . VAL A 1 101 ? 1.339 -14.047 3.737 1.00 87.56 101 VAL A N 1
ATOM 812 C CA . VAL A 1 101 ? 1.127 -15.421 3.252 1.00 87.56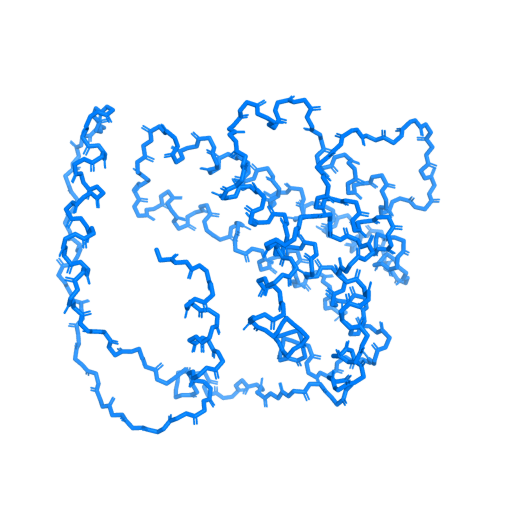 101 VAL A CA 1
ATOM 813 C C . VAL A 1 101 ? -0.302 -15.899 3.528 1.00 87.56 101 VAL A C 1
ATOM 815 O O . VAL A 1 101 ? -0.949 -16.479 2.657 1.00 87.56 101 VAL A O 1
ATOM 818 N N . LYS A 1 102 ? -0.824 -15.651 4.735 1.00 86.19 102 LYS A N 1
ATOM 819 C CA . LYS A 1 102 ? -2.157 -16.097 5.168 1.00 86.19 102 LYS A CA 1
ATOM 820 C C . LYS A 1 102 ? -3.292 -15.463 4.368 1.00 86.19 102 LYS A C 1
ATOM 822 O O . LYS A 1 102 ? -4.354 -16.085 4.253 1.00 86.19 102 LYS A O 1
ATOM 827 N N . VAL A 1 103 ? -3.103 -14.226 3.916 1.00 82.88 103 VAL A N 1
ATOM 828 C CA . VAL A 1 103 ? -4.084 -13.472 3.126 1.00 82.88 103 VAL A CA 1
ATOM 829 C C . VAL A 1 103 ? -3.899 -13.645 1.620 1.00 82.88 103 VAL A C 1
ATOM 831 O O . VAL A 1 103 ? -4.685 -13.095 0.859 1.00 82.88 103 VAL A O 1
ATOM 834 N N . ASP A 1 104 ? -2.902 -14.429 1.212 1.00 92.56 104 ASP A N 1
ATOM 835 C CA . ASP A 1 104 ? -2.508 -14.622 -0.179 1.00 92.56 104 ASP A CA 1
ATOM 836 C C . ASP A 1 104 ? -2.301 -13.294 -0.917 1.00 92.56 104 ASP A C 1
ATOM 838 O O . ASP A 1 104 ? -3.040 -12.917 -1.832 1.00 92.56 104 ASP A O 1
ATOM 842 N N . LEU A 1 105 ? -1.289 -12.549 -0.465 1.00 91.81 105 LEU A N 1
ATOM 843 C CA . LEU A 1 105 ? -0.969 -11.243 -1.023 1.00 91.81 105 LEU A CA 1
ATOM 844 C C . LEU A 1 105 ? -0.735 -11.325 -2.539 1.00 91.81 105 LEU A C 1
ATOM 846 O O . LEU A 1 105 ? -1.291 -10.508 -3.272 1.00 91.81 105 LEU A O 1
ATOM 850 N N . SER A 1 106 ? 0.009 -12.325 -3.028 1.00 95.25 106 SER A N 1
ATOM 851 C CA . SER A 1 106 ? 0.185 -12.537 -4.474 1.00 95.25 106 SER A CA 1
ATOM 852 C C . SER A 1 106 ? -1.144 -12.644 -5.231 1.00 95.25 106 SER A C 1
ATOM 854 O O . SER A 1 106 ? -1.299 -11.991 -6.266 1.00 95.25 106 SER A O 1
ATOM 856 N N . LEU A 1 107 ? -2.116 -13.413 -4.722 1.00 94.81 107 LEU A N 1
ATOM 857 C CA . LEU A 1 107 ? -3.429 -13.549 -5.362 1.00 94.81 107 LEU A CA 1
ATOM 858 C C . LEU A 1 107 ? -4.168 -12.214 -5.393 1.00 94.81 107 LEU A C 1
ATOM 860 O O . LEU A 1 107 ? -4.718 -11.831 -6.423 1.00 94.81 107 LEU A O 1
ATOM 864 N N . CYS A 1 108 ? -4.146 -11.469 -4.289 1.00 90.75 108 CYS A N 1
ATOM 865 C CA . CYS A 1 108 ? -4.785 -10.162 -4.240 1.00 90.75 108 CYS A CA 1
ATOM 866 C C . CYS A 1 108 ? -4.226 -9.198 -5.291 1.00 90.75 108 CYS A C 1
ATOM 868 O O . CYS A 1 108 ? -4.995 -8.522 -5.978 1.00 90.75 108 CYS A O 1
ATOM 870 N N . ILE A 1 109 ? -2.906 -9.168 -5.473 1.00 92.19 109 ILE A N 1
ATOM 871 C CA . ILE A 1 109 ? -2.290 -8.261 -6.447 1.00 92.19 109 ILE A CA 1
ATOM 872 C C . ILE A 1 109 ? -2.585 -8.725 -7.872 1.00 92.19 109 ILE A C 1
ATOM 874 O O . ILE A 1 109 ? -2.893 -7.901 -8.735 1.00 92.19 109 ILE A O 1
ATOM 878 N N . ALA A 1 110 ? -2.588 -10.037 -8.111 1.00 94.12 110 ALA A N 1
ATOM 879 C CA . ALA A 1 110 ? -3.004 -10.604 -9.387 1.00 94.12 110 ALA A CA 1
ATOM 880 C C . ALA A 1 110 ? -4.469 -10.276 -9.731 1.00 94.12 110 ALA A C 1
ATOM 882 O O . ALA A 1 110 ? -4.776 -10.096 -10.910 1.00 94.12 110 ALA A O 1
ATOM 883 N N . CYS A 1 111 ? -5.350 -10.149 -8.733 1.00 91.56 111 CYS A N 1
ATOM 884 C CA . CYS A 1 111 ? -6.735 -9.708 -8.913 1.00 91.56 111 CYS A CA 1
ATOM 885 C C . CYS A 1 111 ? -6.866 -8.197 -9.161 1.00 91.56 111 CYS A C 1
ATOM 887 O O . CYS A 1 111 ? -7.718 -7.786 -9.945 1.00 91.56 111 CYS A O 1
ATOM 889 N N . PHE A 1 112 ? -6.037 -7.360 -8.525 1.00 87.75 112 PHE A N 1
ATOM 890 C CA . PHE A 1 112 ? -6.048 -5.909 -8.762 1.00 87.75 112 PHE A CA 1
ATOM 891 C C . PHE A 1 112 ? -5.487 -5.527 -10.134 1.00 87.75 112 PHE A C 1
ATOM 893 O O . PHE A 1 112 ? -5.968 -4.585 -10.764 1.00 87.75 112 PHE A O 1
ATOM 900 N N . PHE A 1 113 ? -4.496 -6.275 -10.619 1.00 90.69 113 PHE A N 1
ATOM 901 C CA . PHE A 1 113 ? -3.782 -5.974 -11.859 1.00 90.69 113 PHE A CA 1
ATOM 902 C C . PHE A 1 113 ? -3.809 -7.150 -12.840 1.00 90.69 113 PHE A C 1
ATOM 904 O O . PHE A 1 113 ? -2.766 -7.649 -13.270 1.00 90.69 113 PHE A O 1
ATOM 911 N N . PRO A 1 114 ? -4.999 -7.605 -13.264 1.00 92.06 114 PRO A N 1
ATOM 912 C CA . PRO A 1 114 ? -5.129 -8.875 -13.968 1.00 92.06 114 PRO A CA 1
ATOM 913 C C . PRO A 1 114 ? -4.647 -8.838 -15.422 1.00 92.06 114 PRO A C 1
ATOM 915 O O . PRO A 1 114 ? -4.581 -9.874 -16.076 1.00 92.06 114 PRO A O 1
ATOM 918 N N . ARG A 1 115 ? -4.336 -7.648 -15.949 1.00 92.44 115 ARG A N 1
ATOM 919 C CA . ARG A 1 115 ? -3.935 -7.428 -17.349 1.00 92.44 115 ARG A CA 1
ATOM 920 C C . ARG A 1 115 ? -2.540 -6.817 -17.503 1.00 92.44 115 ARG A C 1
ATOM 922 O O . ARG A 1 115 ? -2.159 -6.468 -18.615 1.00 92.44 115 ARG A O 1
ATOM 929 N N . THR A 1 116 ? -1.792 -6.637 -16.416 1.00 91.69 116 THR A N 1
ATOM 930 C CA . THR A 1 116 ? -0.413 -6.133 -16.497 1.00 91.69 116 THR A CA 1
ATOM 931 C C . THR A 1 116 ? 0.541 -7.239 -16.935 1.00 91.69 116 THR A C 1
ATOM 933 O O . THR A 1 116 ? 0.241 -8.421 -16.766 1.00 91.69 116 THR A O 1
ATOM 936 N N . THR A 1 117 ? 1.711 -6.868 -17.461 1.00 93.81 117 THR A N 1
ATOM 937 C CA . THR A 1 117 ? 2.772 -7.849 -17.727 1.00 93.81 117 THR A CA 1
ATOM 938 C C . THR A 1 117 ? 3.275 -8.466 -16.424 1.00 93.81 117 THR A C 1
ATOM 940 O O . THR A 1 117 ? 3.064 -7.909 -15.343 1.00 93.81 117 THR A O 1
ATOM 943 N N . GLU A 1 118 ? 3.957 -9.602 -16.530 1.00 94.88 118 GLU A N 1
ATOM 944 C CA . GLU A 1 118 ? 4.586 -10.269 -15.392 1.00 94.88 118 GLU A CA 1
ATOM 945 C C . GLU A 1 118 ? 5.571 -9.338 -14.668 1.00 94.88 118 GLU A C 1
ATOM 947 O O . GLU A 1 118 ? 5.509 -9.188 -13.450 1.00 94.88 118 GLU A O 1
ATOM 952 N N . GLU A 1 119 ? 6.431 -8.642 -15.415 1.00 93.00 119 GLU A N 1
ATOM 953 C CA . GLU A 1 119 ? 7.453 -7.758 -14.850 1.00 93.00 119 GLU A CA 1
ATOM 954 C C . GLU A 1 119 ? 6.811 -6.608 -14.076 1.00 93.00 119 GLU A C 1
ATOM 956 O O . GLU A 1 119 ? 7.249 -6.254 -12.979 1.00 93.00 119 GLU A O 1
ATOM 961 N N . LYS A 1 120 ? 5.733 -6.031 -14.624 1.00 92.06 120 LYS A N 1
ATOM 962 C CA . LYS A 1 120 ? 4.991 -4.974 -13.940 1.00 92.06 120 LYS A CA 1
ATOM 963 C C . LYS A 1 120 ? 4.247 -5.526 -12.725 1.00 92.06 120 LYS A C 1
ATOM 965 O O . LYS A 1 120 ? 4.236 -4.856 -11.695 1.00 92.06 120 LYS A O 1
ATOM 970 N N . LEU A 1 121 ? 3.678 -6.730 -12.813 1.00 94.31 121 LEU A N 1
ATOM 971 C CA . LEU A 1 121 ? 3.012 -7.384 -11.687 1.00 94.31 121 LEU A CA 1
ATOM 972 C C . LEU A 1 121 ? 3.984 -7.629 -10.529 1.00 94.31 121 LEU A C 1
ATOM 974 O O . LEU A 1 121 ? 3.622 -7.360 -9.389 1.00 94.31 121 LEU A O 1
ATOM 978 N N . GLN A 1 122 ? 5.221 -8.048 -10.807 1.00 94.88 122 GLN A N 1
ATOM 979 C CA . GLN A 1 122 ? 6.256 -8.198 -9.784 1.00 94.88 122 GLN A CA 1
ATOM 980 C C . GLN A 1 122 ? 6.532 -6.865 -9.074 1.00 94.88 122 GLN A C 1
ATOM 982 O O . GLN A 1 122 ? 6.507 -6.803 -7.849 1.00 94.88 122 GLN A O 1
ATOM 987 N N . VAL A 1 123 ? 6.717 -5.767 -9.817 1.00 93.88 123 VAL A N 1
ATOM 988 C CA . VAL A 1 123 ? 6.910 -4.428 -9.219 1.00 93.88 123 VAL A CA 1
ATOM 989 C C . VAL A 1 123 ? 5.708 -4.013 -8.361 1.00 93.88 123 VAL A C 1
ATOM 991 O O . VAL A 1 123 ? 5.880 -3.469 -7.270 1.00 93.88 123 VAL A O 1
ATOM 994 N N . LEU A 1 124 ? 4.490 -4.288 -8.832 1.00 93.25 124 LEU A N 1
ATOM 995 C CA . LEU A 1 124 ? 3.250 -4.002 -8.107 1.00 93.25 124 LEU A CA 1
ATOM 996 C C . LEU A 1 124 ? 3.121 -4.855 -6.841 1.00 93.25 124 LEU A C 1
ATOM 998 O O . LEU A 1 124 ? 2.716 -4.336 -5.805 1.00 93.25 124 LEU A O 1
ATOM 1002 N N . PHE A 1 125 ? 3.526 -6.124 -6.887 1.00 94.81 125 PHE A N 1
ATOM 1003 C CA . PHE A 1 125 ? 3.576 -6.997 -5.719 1.00 94.81 125 PHE A CA 1
ATOM 1004 C C . PHE A 1 125 ? 4.516 -6.435 -4.649 1.00 94.81 125 PHE A C 1
ATOM 1006 O O . PHE A 1 125 ? 4.100 -6.282 -3.504 1.00 94.81 125 PHE A O 1
ATOM 1013 N N . GLU A 1 126 ? 5.737 -6.029 -5.015 1.00 94.56 126 GLU A N 1
ATOM 1014 C CA . GLU A 1 126 ? 6.683 -5.427 -4.062 1.00 94.56 126 GLU A CA 1
ATOM 1015 C C . GLU A 1 126 ? 6.119 -4.133 -3.447 1.00 94.56 126 GLU A C 1
ATOM 1017 O O . GLU A 1 126 ? 6.230 -3.903 -2.241 1.00 94.56 126 GLU A O 1
ATOM 1022 N N . LYS A 1 127 ? 5.457 -3.298 -4.258 1.00 92.69 127 LYS A N 1
ATOM 1023 C CA . LYS A 1 127 ? 4.843 -2.040 -3.804 1.00 92.69 127 LYS A CA 1
ATOM 1024 C C . LYS A 1 127 ? 3.676 -2.288 -2.855 1.00 92.69 127 LYS A C 1
ATOM 1026 O O . LYS A 1 127 ? 3.503 -1.548 -1.886 1.00 92.69 127 LYS A O 1
ATOM 1031 N N . MET A 1 128 ? 2.867 -3.299 -3.131 1.00 91.88 128 MET A N 1
ATOM 1032 C CA . MET A 1 128 ? 1.731 -3.637 -2.285 1.00 91.88 128 MET A CA 1
ATOM 1033 C C . MET A 1 128 ? 2.172 -4.360 -1.014 1.00 91.88 128 MET A C 1
ATOM 1035 O O . MET A 1 128 ? 1.609 -4.094 0.041 1.00 91.88 128 MET A O 1
ATOM 1039 N N . ALA A 1 129 ? 3.233 -5.169 -1.061 1.00 93.12 129 ALA A N 1
ATOM 1040 C CA . ALA A 1 129 ? 3.865 -5.716 0.138 1.00 93.12 129 ALA A CA 1
ATOM 1041 C C . ALA A 1 129 ? 4.314 -4.602 1.093 1.00 93.12 129 ALA A C 1
ATOM 1043 O O . ALA A 1 129 ? 4.066 -4.701 2.293 1.00 93.12 129 ALA A O 1
ATOM 1044 N N . TRP A 1 130 ? 4.893 -3.512 0.569 1.00 93.31 130 TRP A N 1
ATOM 1045 C CA . TRP A 1 130 ? 5.153 -2.319 1.380 1.00 93.31 130 TRP A CA 1
ATOM 1046 C C . TRP A 1 130 ? 3.865 -1.719 1.935 1.00 93.31 130 TRP A C 1
ATOM 1048 O O . TRP A 1 130 ? 3.822 -1.399 3.114 1.00 93.31 130 TRP A O 1
ATOM 1058 N N . PHE A 1 131 ? 2.829 -1.574 1.106 1.00 90.56 131 PHE A N 1
ATOM 1059 C CA . PHE A 1 131 ? 1.576 -0.944 1.516 1.00 90.56 131 PHE A CA 1
ATOM 1060 C C . PHE A 1 131 ? 0.963 -1.655 2.729 1.00 90.56 131 PHE A C 1
ATOM 1062 O O . PHE A 1 131 ? 0.702 -1.006 3.734 1.00 90.56 131 PHE A O 1
ATOM 1069 N N . PHE A 1 132 ? 0.829 -2.983 2.671 1.00 88.44 132 PHE A N 1
ATOM 1070 C CA . PHE A 1 132 ? 0.306 -3.778 3.787 1.00 88.44 132 PHE A CA 1
ATOM 1071 C C . PHE A 1 132 ? 1.248 -3.803 4.992 1.00 88.44 132 PHE A C 1
ATOM 1073 O O . PHE A 1 132 ? 0.789 -3.693 6.122 1.00 88.44 132 PHE A O 1
ATOM 1080 N N . ALA A 1 133 ? 2.562 -3.927 4.777 1.00 89.81 133 ALA A N 1
ATOM 1081 C CA . ALA A 1 133 ? 3.517 -3.943 5.883 1.00 89.81 133 ALA A CA 1
ATOM 1082 C C . ALA A 1 133 ? 3.565 -2.600 6.625 1.00 89.81 133 ALA A C 1
ATOM 1084 O O . ALA A 1 133 ? 3.684 -2.586 7.846 1.00 89.81 133 ALA A O 1
ATOM 1085 N N . PHE A 1 134 ? 3.483 -1.487 5.892 1.00 90.31 134 PHE A N 1
ATOM 1086 C CA . PHE A 1 134 ? 3.441 -0.143 6.455 1.00 90.31 134 PHE A CA 1
ATOM 1087 C C . PHE A 1 134 ? 2.109 0.120 7.166 1.00 90.31 134 PHE A C 1
ATOM 1089 O O . PHE A 1 134 ? 2.134 0.624 8.283 1.00 90.31 134 PHE A O 1
ATOM 1096 N N . ASP A 1 135 ? 0.977 -0.272 6.566 1.00 88.62 135 ASP A N 1
ATOM 1097 C CA . ASP A 1 135 ? -0.354 -0.180 7.186 1.00 88.62 135 ASP A CA 1
ATOM 1098 C C . ASP A 1 135 ? -0.389 -0.918 8.527 1.00 88.62 135 ASP A C 1
ATOM 1100 O O . ASP A 1 135 ? -0.686 -0.319 9.554 1.00 88.62 135 ASP A O 1
ATOM 1104 N N . ASP A 1 136 ? 0.054 -2.176 8.555 1.00 85.88 136 ASP A N 1
ATOM 1105 C CA . ASP A 1 136 ? 0.091 -2.971 9.781 1.00 85.88 136 ASP A CA 1
ATOM 1106 C C . ASP A 1 136 ? 1.097 -2.433 10.819 1.00 85.88 136 ASP A C 1
ATOM 1108 O O . ASP A 1 136 ? 0.809 -2.459 12.019 1.00 85.88 136 ASP A O 1
ATOM 1112 N N . ASP A 1 137 ? 2.278 -1.954 10.399 1.00 85.25 137 ASP A N 1
ATOM 1113 C CA . ASP A 1 137 ? 3.238 -1.310 11.308 1.00 85.25 137 ASP A CA 1
ATOM 1114 C C . ASP A 1 137 ? 2.605 -0.091 11.982 1.00 85.25 137 ASP A C 1
ATOM 1116 O O . ASP A 1 137 ? 2.692 0.051 13.206 1.00 85.25 137 ASP A O 1
ATOM 1120 N N . VAL A 1 138 ? 1.939 0.752 11.189 1.00 83.25 138 VAL A N 1
ATOM 1121 C CA . VAL A 1 138 ? 1.256 1.944 11.682 1.00 83.25 138 VAL A CA 1
ATOM 1122 C C . VAL A 1 138 ? 0.056 1.589 12.528 1.00 83.25 138 VAL A C 1
ATOM 1124 O O . VAL A 1 138 ? -0.107 2.226 13.559 1.00 83.25 138 VAL A O 1
ATOM 1127 N N . ASP A 1 139 ? -0.738 0.580 12.184 1.00 78.81 139 ASP A N 1
ATOM 1128 C CA . ASP A 1 139 ? -1.981 0.252 12.883 1.00 78.81 139 ASP A CA 1
ATOM 1129 C C . ASP A 1 139 ? -1.830 -0.618 14.123 1.00 78.81 139 ASP A C 1
ATOM 1131 O O . ASP A 1 139 ? -2.561 -0.430 15.100 1.00 78.81 139 ASP A O 1
ATOM 1135 N N . SER A 1 140 ? -0.898 -1.565 14.108 1.00 70.56 140 SER A N 1
ATOM 1136 C CA . SER A 1 140 ? -0.884 -2.653 15.088 1.00 70.56 140 SER A CA 1
ATOM 1137 C C . SER A 1 140 ? 0.358 -2.696 15.968 1.00 70.56 140 SER A C 1
ATOM 1139 O O . SER A 1 140 ? 0.301 -3.291 17.046 1.00 70.56 140 SER A O 1
ATOM 1141 N N . PHE A 1 141 ? 1.482 -2.122 15.530 1.00 62.66 141 PHE A N 1
ATOM 1142 C CA . PHE A 1 141 ? 2.780 -2.412 16.153 1.00 62.66 141 PHE A CA 1
ATOM 1143 C C . PHE A 1 141 ? 3.514 -1.210 16.718 1.00 62.66 141 PHE A C 1
ATOM 1145 O O . PHE A 1 141 ? 4.499 -1.419 17.425 1.00 62.66 141 PHE A O 1
ATOM 1152 N N . LEU A 1 142 ? 3.060 0.005 16.423 1.00 65.44 142 LEU A N 1
ATOM 1153 C CA . LEU A 1 142 ? 3.752 1.222 16.816 1.00 65.44 142 LEU A CA 1
ATOM 1154 C C . LEU A 1 142 ? 2.809 2.197 17.511 1.00 65.44 142 LEU A C 1
ATOM 1156 O O . LEU A 1 142 ? 1.665 2.411 17.104 1.00 65.44 142 LEU A O 1
ATOM 1160 N N . THR A 1 143 ? 3.331 2.801 18.567 1.00 68.38 143 THR A N 1
ATOM 1161 C CA . THR A 1 143 ? 2.763 3.975 19.224 1.00 68.38 143 THR A CA 1
ATOM 1162 C C . THR A 1 143 ? 3.074 5.231 18.422 1.00 68.38 143 THR A C 1
AT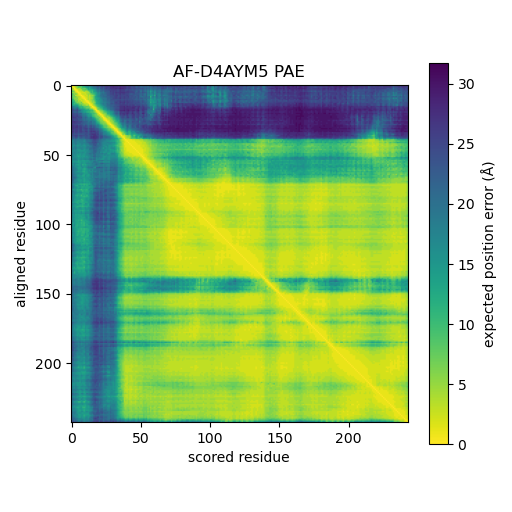OM 1164 O O . THR A 1 143 ? 4.081 5.307 17.710 1.00 68.38 143 THR A O 1
ATOM 1167 N N . SER A 1 144 ? 2.245 6.263 18.578 1.00 67.44 144 SER A N 1
ATOM 1168 C CA . SER A 1 144 ? 2.487 7.566 17.947 1.00 67.44 144 SER A CA 1
ATOM 1169 C C . SER A 1 144 ? 3.866 8.177 18.266 1.00 67.44 144 SER A C 1
ATOM 1171 O O . SER A 1 144 ? 4.406 8.922 17.448 1.00 67.44 144 SER A O 1
ATOM 1173 N N . GLU A 1 145 ? 4.474 7.841 19.409 1.00 69.81 145 GLU A N 1
ATOM 1174 C CA . GLU A 1 145 ? 5.812 8.303 19.805 1.00 69.81 145 GLU A CA 1
ATOM 1175 C C . GLU A 1 145 ? 6.944 7.627 19.022 1.00 69.81 145 GLU A C 1
ATOM 1177 O O . GLU A 1 145 ? 7.943 8.275 18.694 1.00 69.81 145 GLU A O 1
ATOM 1182 N N . GLU A 1 146 ? 6.788 6.350 18.663 1.00 70.38 146 GLU A N 1
ATOM 1183 C CA . GLU A 1 146 ? 7.782 5.611 17.873 1.00 70.38 146 GLU A CA 1
ATOM 1184 C C . GLU A 1 146 ? 7.929 6.188 16.457 1.00 70.38 146 GLU A C 1
ATOM 1186 O O . GLU A 1 146 ? 8.993 6.068 15.845 1.00 70.38 146 GLU A O 1
ATOM 1191 N N . PHE A 1 147 ? 6.909 6.900 15.969 1.00 69.62 147 PHE A N 1
ATOM 1192 C CA . PHE A 1 147 ? 6.929 7.607 14.690 1.00 69.62 147 PHE A CA 1
ATOM 1193 C C . PHE A 1 147 ? 7.707 8.919 14.690 1.00 69.62 147 PHE A C 1
ATOM 1195 O O . PHE A 1 147 ? 8.213 9.315 13.645 1.00 69.62 147 PHE A O 1
ATOM 1202 N N . VAL A 1 148 ? 7.821 9.609 15.828 1.00 69.81 148 VAL A N 1
ATOM 1203 C CA . VAL A 1 148 ? 8.302 11.007 15.881 1.00 69.81 148 VAL A CA 1
ATOM 1204 C C . VAL A 1 148 ? 9.730 11.166 15.345 1.00 69.81 148 VAL A C 1
ATOM 1206 O O . VAL A 1 148 ? 10.118 12.245 14.906 1.00 69.81 148 VAL A O 1
ATOM 1209 N N . LYS A 1 149 ? 10.523 10.092 15.365 1.00 76.88 149 LYS A N 1
ATOM 1210 C CA . LYS A 1 149 ? 11.919 10.094 14.905 1.00 76.88 149 LYS A CA 1
ATOM 1211 C C . LYS A 1 149 ? 12.096 9.619 13.463 1.00 76.88 149 LYS A C 1
ATOM 1213 O O . LYS A 1 149 ? 13.235 9.477 13.026 1.00 76.88 149 LYS A O 1
ATOM 1218 N N . GLN A 1 150 ? 11.011 9.316 12.761 1.00 84.88 150 GLN A N 1
ATOM 1219 C CA . GLN A 1 150 ? 11.044 8.619 11.482 1.00 84.88 150 GLN A CA 1
ATOM 1220 C C . GLN A 1 150 ? 10.415 9.474 10.393 1.00 84.88 150 GLN A C 1
ATOM 1222 O O . GLN A 1 150 ? 9.430 10.163 10.638 1.00 84.88 150 GLN A O 1
ATOM 1227 N N . ASP A 1 151 ? 10.964 9.392 9.181 1.00 90.12 151 ASP A N 1
ATOM 1228 C CA . ASP A 1 151 ? 10.457 10.151 8.034 1.00 90.12 151 ASP A CA 1
ATOM 1229 C C . ASP A 1 151 ? 10.190 9.229 6.827 1.00 90.12 151 ASP A C 1
ATOM 1231 O O . ASP A 1 151 ? 10.976 9.181 5.870 1.00 90.12 151 ASP A O 1
ATOM 1235 N N . PRO A 1 152 ? 9.094 8.435 6.867 1.00 91.69 152 PRO A N 1
ATOM 1236 C CA . PRO A 1 152 ? 8.725 7.538 5.773 1.00 91.69 152 PRO A CA 1
ATOM 1237 C C . PRO A 1 152 ? 8.523 8.281 4.449 1.00 91.69 152 PRO A C 1
ATOM 1239 O O . PRO A 1 152 ? 8.903 7.772 3.393 1.00 91.69 152 PRO A O 1
ATOM 1242 N N . ALA A 1 153 ? 7.976 9.499 4.502 1.00 91.88 153 ALA A N 1
ATOM 1243 C CA . ALA A 1 153 ? 7.746 10.335 3.333 1.00 91.88 153 ALA A CA 1
ATOM 1244 C C . ALA A 1 153 ? 9.069 10.730 2.656 1.00 91.88 153 ALA A C 1
ATOM 1246 O O . ALA A 1 153 ? 9.210 10.570 1.439 1.00 91.88 153 ALA A O 1
ATOM 1247 N N . ALA A 1 154 ? 10.061 11.198 3.420 1.00 92.94 154 ALA A N 1
ATOM 1248 C CA . ALA A 1 154 ? 11.383 11.505 2.880 1.00 92.94 154 ALA A CA 1
ATOM 1249 C C . ALA A 1 154 ? 12.089 10.259 2.341 1.00 92.94 154 ALA A C 1
ATOM 1251 O O . ALA A 1 154 ? 12.724 10.332 1.291 1.00 92.94 154 ALA A O 1
ATOM 1252 N N . PHE A 1 155 ? 11.960 9.107 3.000 1.00 94.06 155 PHE A N 1
ATOM 1253 C CA . PHE A 1 155 ? 12.582 7.865 2.536 1.00 94.06 155 PHE A CA 1
ATOM 1254 C C . PHE A 1 155 ? 12.004 7.363 1.217 1.00 94.06 155 PHE A C 1
ATOM 1256 O O . PHE A 1 155 ? 12.747 6.976 0.314 1.00 94.06 155 PHE A O 1
ATOM 1263 N N . VAL A 1 156 ? 10.678 7.406 1.081 1.00 91.94 156 VAL A N 1
ATOM 1264 C CA . VAL A 1 156 ? 10.001 7.077 -0.175 1.00 91.94 156 VAL A CA 1
ATOM 1265 C C . VAL A 1 156 ? 10.471 8.014 -1.286 1.00 91.94 156 VAL A C 1
ATOM 1267 O O . VAL A 1 156 ? 10.857 7.539 -2.354 1.00 91.94 156 VAL A O 1
ATOM 1270 N N . LYS A 1 157 ? 10.518 9.330 -1.034 1.00 91.44 157 LYS A N 1
ATOM 1271 C CA . LYS A 1 157 ? 11.048 10.308 -2.001 1.00 91.44 157 LYS A CA 1
ATOM 1272 C C . LYS A 1 157 ? 12.497 10.002 -2.378 1.00 91.44 157 LYS A C 1
ATOM 1274 O O . LYS A 1 157 ? 12.815 9.993 -3.564 1.00 91.44 157 LYS A O 1
ATOM 1279 N N . TYR A 1 158 ? 13.341 9.694 -1.392 1.00 93.88 158 TYR A N 1
ATOM 1280 C CA . TYR A 1 158 ? 14.747 9.355 -1.594 1.00 93.88 158 TYR A CA 1
ATOM 1281 C C . TYR A 1 158 ? 14.903 8.170 -2.551 1.00 93.88 158 TYR A C 1
ATOM 1283 O O . TYR A 1 158 ? 15.655 8.258 -3.512 1.00 93.88 158 TYR A O 1
ATOM 1291 N N . TRP A 1 159 ? 14.158 7.079 -2.353 1.00 93.00 159 TRP A N 1
ATOM 1292 C CA . TRP A 1 159 ? 14.279 5.881 -3.196 1.00 93.00 159 TRP A CA 1
ATOM 1293 C C . TRP A 1 159 ? 13.565 5.953 -4.546 1.00 93.00 159 TRP A C 1
ATOM 1295 O O . TRP A 1 159 ? 13.876 5.157 -5.435 1.00 93.00 159 TRP A O 1
ATOM 1305 N N . LEU A 1 160 ? 12.643 6.899 -4.723 1.00 89.31 160 LEU A N 1
ATOM 1306 C CA . LEU A 1 160 ? 12.050 7.209 -6.026 1.00 89.31 160 LEU A CA 1
ATOM 1307 C C . LEU A 1 160 ? 12.943 8.117 -6.880 1.00 89.31 160 LEU A C 1
ATOM 1309 O O . LEU A 1 160 ? 12.783 8.142 -8.101 1.00 89.31 160 LEU A O 1
ATOM 1313 N N . ASP A 1 161 ? 13.864 8.861 -6.265 1.00 88.81 161 ASP A N 1
ATOM 1314 C CA . ASP A 1 161 ? 14.778 9.752 -6.972 1.00 88.81 161 ASP A CA 1
ATOM 1315 C C . ASP A 1 161 ? 15.993 8.976 -7.536 1.00 88.81 161 ASP A C 1
ATOM 1317 O O . ASP A 1 161 ? 16.827 8.445 -6.786 1.00 88.81 161 ASP A O 1
ATOM 1321 N N . PRO A 1 162 ? 16.153 8.895 -8.873 1.00 85.62 162 PRO A N 1
ATOM 1322 C CA . PRO A 1 162 ? 17.328 8.270 -9.476 1.00 85.62 162 PRO A CA 1
ATOM 1323 C C . PRO A 1 162 ? 18.619 9.062 -9.218 1.00 85.62 162 PRO A C 1
ATOM 1325 O O . PRO A 1 162 ? 19.700 8.481 -9.281 1.00 85.62 162 PRO A O 1
ATOM 1328 N N . SER A 1 163 ? 18.511 10.358 -8.913 1.00 89.06 163 SER A N 1
ATOM 1329 C CA . SER A 1 163 ? 19.617 11.274 -8.618 1.00 89.06 163 SER A CA 1
ATOM 1330 C C . SER A 1 163 ? 19.867 11.482 -7.122 1.00 89.06 163 SER A C 1
ATOM 1332 O O . SER A 1 163 ? 20.656 12.352 -6.745 1.00 89.06 163 SER A O 1
ATOM 1334 N N . ARG A 1 164 ? 19.226 10.667 -6.272 1.00 91.75 164 ARG A N 1
ATOM 1335 C CA . ARG A 1 164 ? 19.343 10.745 -4.814 1.00 91.75 164 ARG A CA 1
ATOM 1336 C C . ARG A 1 164 ? 20.799 10.840 -4.361 1.00 91.75 164 ARG A C 1
ATOM 1338 O O . ARG A 1 164 ? 21.678 10.117 -4.833 1.00 91.75 164 ARG A O 1
ATOM 1345 N N . SER A 1 165 ? 21.040 11.728 -3.410 1.00 91.94 165 SER A N 1
ATOM 1346 C CA . SER A 1 165 ? 22.350 11.956 -2.809 1.00 91.94 165 SER A CA 1
ATOM 1347 C C . SER A 1 165 ? 22.191 12.307 -1.333 1.00 91.94 165 SER A C 1
ATOM 1349 O O . SER A 1 165 ? 21.097 12.635 -0.875 1.00 91.94 165 SER A O 1
ATOM 1351 N N . GLY A 1 166 ? 23.283 12.213 -0.574 1.00 91.94 166 GLY A N 1
ATOM 1352 C CA . GLY A 1 166 ? 23.259 12.445 0.868 1.00 91.94 166 GLY A CA 1
ATOM 1353 C C . GLY A 1 166 ? 22.776 11.234 1.679 1.00 91.94 166 GLY A C 1
ATOM 1354 O O . GLY A 1 166 ? 22.606 10.140 1.125 1.00 91.94 166 GLY A O 1
ATOM 1355 N N . PRO A 1 167 ? 22.623 11.409 3.005 1.00 93.19 167 PRO A N 1
ATOM 1356 C CA . PRO A 1 167 ? 22.265 10.324 3.905 1.00 93.19 167 PRO A CA 1
ATOM 1357 C C . PRO A 1 167 ? 20.834 9.845 3.652 1.00 93.19 167 PRO A C 1
ATOM 1359 O O . PRO A 1 167 ? 19.920 10.642 3.446 1.00 93.19 167 PRO A O 1
ATOM 1362 N N . GLU A 1 168 ? 20.649 8.530 3.696 1.00 93.81 168 GLU A N 1
ATOM 1363 C CA . GLU A 1 168 ? 19.327 7.912 3.646 1.00 93.81 168 GLU A CA 1
ATOM 1364 C C . GLU A 1 168 ? 18.533 8.270 4.922 1.00 93.81 168 GLU A C 1
ATOM 1366 O O . GLU A 1 168 ? 19.092 8.184 6.022 1.00 93.81 168 GLU A O 1
ATOM 1371 N N . PRO A 1 169 ? 17.250 8.664 4.813 1.00 93.38 169 PRO A N 1
ATOM 1372 C CA . PRO A 1 169 ? 16.420 8.947 5.982 1.00 93.38 169 PRO A CA 1
ATOM 1373 C C . PRO A 1 169 ? 16.246 7.728 6.898 1.00 93.38 169 PRO A C 1
ATOM 1375 O O . PRO A 1 169 ? 16.162 6.589 6.440 1.00 93.38 169 PRO A O 1
ATOM 1378 N N . TYR A 1 170 ? 16.146 7.968 8.205 1.00 89.00 170 TYR A N 1
ATOM 1379 C CA . TYR A 1 170 ? 15.855 6.918 9.181 1.00 89.00 170 TYR A CA 1
ATOM 1380 C C . TYR A 1 170 ? 14.355 6.588 9.188 1.00 89.00 170 TYR A C 1
ATOM 1382 O O . TYR A 1 170 ? 13.519 7.490 9.288 1.00 89.00 170 TYR A O 1
ATOM 1390 N N . VAL A 1 171 ? 14.017 5.301 9.073 1.00 89.06 171 VAL A N 1
ATOM 1391 C CA . VAL A 1 171 ? 12.638 4.822 8.891 1.00 89.06 171 VAL A CA 1
ATOM 1392 C C . VAL A 1 171 ? 12.391 3.442 9.482 1.00 89.06 171 VAL A C 1
ATOM 1394 O O . VAL A 1 171 ? 13.310 2.758 9.936 1.00 89.06 171 VAL A O 1
ATOM 1397 N N . LEU A 1 172 ? 11.126 3.030 9.393 1.00 81.50 172 LEU A N 1
ATOM 1398 C CA . LEU A 1 172 ? 10.627 1.751 9.847 1.00 81.50 172 LEU A CA 1
ATOM 1399 C C . LEU A 1 172 ? 11.181 0.600 9.016 1.00 81.50 172 LEU A C 1
ATOM 1401 O O . LEU A 1 172 ? 11.377 0.756 7.806 1.00 81.50 172 LEU A O 1
ATOM 1405 N N . PRO A 1 173 ? 11.319 -0.593 9.617 1.00 84.62 173 PRO A N 1
ATOM 1406 C CA . PRO A 1 173 ? 11.649 -1.799 8.874 1.00 84.62 173 PRO A CA 1
ATOM 1407 C C . PRO A 1 173 ? 10.715 -2.062 7.683 1.00 84.62 173 PRO A C 1
ATOM 1409 O O . PRO A 1 173 ? 11.200 -2.439 6.618 1.00 84.62 173 PRO A O 1
ATOM 1412 N N . SER A 1 174 ? 9.404 -1.802 7.802 1.00 86.75 174 SER A N 1
ATOM 1413 C CA . SER A 1 174 ? 8.455 -1.941 6.680 1.00 86.75 174 SER A CA 1
ATOM 1414 C C . SER A 1 174 ? 8.796 -1.050 5.485 1.00 86.75 174 SER A C 1
ATOM 1416 O O . SER A 1 174 ? 8.627 -1.468 4.339 1.00 86.75 174 SER A O 1
ATOM 1418 N N . CYS A 1 175 ? 9.347 0.145 5.716 1.00 90.31 175 CYS A N 1
ATOM 1419 C CA . CYS A 1 175 ? 9.748 1.061 4.651 1.00 90.31 175 CYS A CA 1
ATOM 1420 C C . CYS A 1 175 ? 10.942 0.547 3.840 1.00 90.31 175 CYS A C 1
ATOM 1422 O O . CYS A 1 175 ? 11.084 0.932 2.683 1.00 90.31 175 CYS A O 1
ATOM 1424 N N . ILE A 1 176 ? 11.771 -0.354 4.381 1.00 91.50 176 ILE A N 1
ATOM 1425 C CA . ILE A 1 176 ? 12.997 -0.836 3.721 1.00 91.50 176 ILE A CA 1
ATOM 1426 C C . ILE A 1 176 ? 12.706 -1.534 2.381 1.00 91.50 176 ILE A C 1
ATOM 1428 O O . ILE A 1 176 ? 13.557 -1.518 1.489 1.00 91.50 176 ILE A O 1
ATOM 1432 N N . ILE A 1 177 ? 11.492 -2.057 2.169 1.00 93.06 177 ILE A N 1
ATOM 1433 C CA . ILE A 1 177 ? 11.045 -2.568 0.860 1.00 93.06 177 ILE A CA 1
ATOM 1434 C C . ILE A 1 177 ? 11.243 -1.525 -0.261 1.00 93.06 177 ILE A C 1
ATOM 1436 O O . ILE A 1 177 ? 11.543 -1.887 -1.400 1.00 93.06 177 ILE A O 1
ATOM 1440 N N . TYR A 1 178 ? 11.166 -0.220 0.025 1.00 92.19 178 TYR A N 1
ATOM 1441 C CA . TYR A 1 178 ? 11.390 0.820 -0.989 1.00 92.19 178 TYR A CA 1
ATOM 1442 C C . TYR A 1 178 ? 12.798 0.827 -1.588 1.00 92.19 178 TYR A C 1
ATOM 1444 O O . TYR A 1 178 ? 12.954 1.286 -2.720 1.00 92.19 178 TYR A O 1
ATOM 1452 N N . ARG A 1 179 ? 13.791 0.219 -0.924 1.00 92.62 179 ARG A N 1
ATOM 1453 C CA . ARG A 1 179 ? 15.130 0.023 -1.502 1.00 92.62 179 ARG A CA 1
ATOM 1454 C C . ARG A 1 179 ? 15.108 -0.833 -2.772 1.00 92.62 179 ARG A C 1
ATOM 1456 O O . ARG A 1 179 ? 15.959 -0.654 -3.640 1.00 92.62 179 ARG A O 1
ATOM 1463 N N . THR A 1 180 ? 14.153 -1.760 -2.888 1.00 91.94 180 THR A N 1
ATOM 1464 C CA . THR A 1 180 ? 13.960 -2.571 -4.102 1.00 91.94 180 THR A CA 1
ATOM 1465 C C . THR A 1 180 ? 12.950 -1.943 -5.050 1.00 91.94 180 THR A C 1
ATOM 1467 O O . THR A 1 180 ? 13.241 -1.778 -6.235 1.00 91.94 180 THR A O 1
ATOM 1470 N N . VAL A 1 181 ? 11.774 -1.563 -4.548 1.00 92.19 181 VAL A N 1
ATOM 1471 C CA . VAL A 1 181 ? 10.660 -1.195 -5.427 1.00 92.19 181 VAL A CA 1
ATOM 1472 C C . VAL A 1 181 ? 10.733 0.250 -5.926 1.00 92.19 181 VAL A C 1
ATOM 1474 O O . VAL A 1 181 ? 10.366 0.510 -7.069 1.00 92.19 181 VAL A O 1
ATOM 1477 N N . GLY A 1 182 ? 11.277 1.180 -5.134 1.00 91.69 182 GLY A N 1
ATOM 1478 C CA . GLY A 1 182 ? 11.402 2.598 -5.496 1.00 91.69 182 GLY A CA 1
ATOM 1479 C C . GLY A 1 182 ? 12.093 2.817 -6.850 1.00 91.69 182 GLY A C 1
ATOM 1480 O O . GLY A 1 182 ? 11.474 3.393 -7.750 1.00 91.69 182 GLY A O 1
ATOM 1481 N N . PRO A 1 183 ? 13.306 2.265 -7.065 1.00 91.00 183 PRO A N 1
ATOM 1482 C CA . PRO A 1 183 ? 14.012 2.383 -8.341 1.00 91.00 183 PRO A CA 1
ATOM 1483 C C . PRO A 1 183 ? 13.273 1.767 -9.538 1.00 91.00 183 PRO A C 1
ATOM 1485 O O . PRO A 1 183 ? 13.496 2.189 -10.670 1.00 91.00 183 PRO A O 1
ATOM 1488 N N . LYS A 1 184 ? 12.408 0.769 -9.306 1.00 91.56 184 LYS A N 1
ATOM 1489 C CA . LYS A 1 184 ? 11.655 0.066 -10.359 1.00 91.56 184 LYS A CA 1
ATOM 1490 C C . LYS A 1 184 ? 10.368 0.795 -10.745 1.00 91.56 184 LYS A C 1
ATOM 1492 O O . LYS A 1 184 ? 9.972 0.752 -11.905 1.00 91.56 184 LYS A O 1
ATOM 1497 N N . LEU A 1 185 ? 9.712 1.458 -9.789 1.00 87.62 185 LEU A N 1
ATOM 1498 C CA . LEU A 1 185 ? 8.426 2.132 -10.004 1.00 87.62 185 LEU A CA 1
ATOM 1499 C C . LEU A 1 185 ? 8.527 3.259 -11.027 1.00 87.62 185 LEU A C 1
ATOM 1501 O O . LEU A 1 185 ? 7.687 3.355 -11.913 1.00 87.62 185 LEU A O 1
ATOM 1505 N N . ALA A 1 186 ? 9.582 4.068 -10.928 1.00 74.88 186 ALA A N 1
ATOM 1506 C CA . ALA A 1 186 ? 9.745 5.289 -11.709 1.00 74.88 186 ALA A CA 1
ATOM 1507 C C . ALA A 1 186 ? 10.274 5.065 -13.142 1.00 74.88 186 ALA A C 1
ATOM 1509 O O . ALA A 1 186 ? 10.504 6.037 -13.873 1.00 74.88 186 ALA A O 1
ATOM 1510 N N . VAL A 1 187 ? 10.496 3.809 -13.549 1.00 83.19 187 VAL A N 1
ATOM 1511 C CA . VAL A 1 187 ? 11.013 3.472 -14.881 1.00 83.19 187 VAL A CA 1
ATOM 1512 C C . VAL A 1 187 ? 9.953 3.785 -15.936 1.00 83.19 187 VAL A C 1
ATOM 1514 O O . VAL A 1 187 ? 8.855 3.238 -15.919 1.00 83.19 187 VAL A O 1
ATOM 1517 N N . GLY A 1 188 ? 10.296 4.670 -16.874 1.00 81.38 188 GLY A N 1
ATOM 1518 C CA . GLY A 1 188 ? 9.424 5.053 -17.989 1.00 81.38 188 GLY A CA 1
ATOM 1519 C C . GLY A 1 188 ? 8.348 6.093 -17.657 1.00 81.38 188 GLY A C 1
ATOM 1520 O O . GLY A 1 188 ? 7.616 6.498 -18.553 1.00 81.38 188 GLY A O 1
ATOM 1521 N N . TRP A 1 189 ? 8.255 6.564 -16.410 1.00 85.69 189 TRP A N 1
ATOM 1522 C CA . TRP A 1 189 ? 7.301 7.610 -16.034 1.00 85.69 189 TRP A CA 1
ATOM 1523 C C . TRP A 1 189 ? 7.743 9.009 -16.479 1.00 85.69 189 TRP A C 1
ATOM 1525 O O . TRP A 1 189 ? 8.929 9.354 -16.405 1.00 85.69 189 TRP A O 1
ATOM 1535 N N . SER A 1 190 ? 6.760 9.832 -16.858 1.00 88.69 190 SER A N 1
ATOM 1536 C CA . SER A 1 190 ? 6.921 11.282 -17.018 1.00 88.69 190 SER A CA 1
ATOM 1537 C C . SER A 1 190 ? 7.250 11.948 -15.674 1.00 88.69 190 SER A C 1
ATOM 1539 O O . SER A 1 190 ? 7.090 11.348 -14.604 1.00 88.69 190 SER A O 1
ATOM 1541 N N . ASN A 1 191 ? 7.710 13.200 -15.709 1.00 88.50 191 ASN A N 1
ATOM 1542 C CA . ASN A 1 191 ? 7.950 13.955 -14.478 1.00 88.50 191 ASN A CA 1
ATOM 1543 C C . ASN A 1 191 ? 6.634 14.249 -13.747 1.00 88.50 191 ASN A C 1
ATOM 1545 O O . ASN A 1 191 ? 6.592 14.215 -12.521 1.00 88.50 191 ASN A O 1
ATOM 1549 N N . GLU A 1 192 ? 5.555 14.457 -14.497 1.00 90.12 192 GLU A N 1
ATOM 1550 C CA . GLU A 1 192 ? 4.208 14.699 -13.992 1.00 90.12 192 GLU A CA 1
ATOM 1551 C C . GLU A 1 192 ? 3.663 13.466 -13.261 1.00 90.12 192 GLU A C 1
ATOM 1553 O O . GLU A 1 192 ? 3.198 13.587 -12.130 1.00 90.12 192 GLU A O 1
ATOM 1558 N N . SER A 1 193 ? 3.791 12.269 -13.845 1.00 88.69 193 SER A N 1
ATOM 1559 C CA . SER A 1 193 ? 3.373 11.012 -13.204 1.00 88.69 193 SER A CA 1
ATOM 1560 C C . SER A 1 193 ? 4.192 10.723 -11.946 1.00 88.69 193 SER A C 1
ATOM 1562 O O . SER A 1 193 ? 3.634 10.325 -10.925 1.00 88.69 193 SER A O 1
ATOM 1564 N N . LYS A 1 194 ? 5.510 10.975 -11.980 1.00 88.06 194 LYS A N 1
ATOM 1565 C CA . LYS A 1 194 ? 6.372 10.851 -10.792 1.00 88.06 194 LYS A CA 1
ATOM 1566 C C . LYS A 1 194 ? 5.938 11.806 -9.685 1.00 88.06 194 LYS A C 1
ATOM 1568 O O . LYS A 1 194 ? 5.839 11.386 -8.536 1.00 88.06 194 LYS A O 1
ATOM 1573 N N . PHE A 1 195 ? 5.675 13.068 -10.026 1.00 89.44 195 PHE A N 1
ATOM 1574 C CA . PHE A 1 195 ? 5.222 14.074 -9.070 1.00 89.44 195 PHE A CA 1
ATOM 1575 C C . PHE A 1 195 ? 3.868 13.699 -8.462 1.00 89.44 195 PHE A C 1
ATOM 1577 O O . PHE A 1 195 ? 3.715 13.751 -7.244 1.00 89.44 195 PHE A O 1
ATOM 1584 N N . GLN A 1 196 ? 2.913 13.270 -9.290 1.00 91.38 196 GLN A N 1
ATOM 1585 C CA . GLN A 1 196 ? 1.591 12.847 -8.839 1.00 91.38 196 GLN A CA 1
ATOM 1586 C C . GLN A 1 196 ? 1.680 11.647 -7.887 1.00 91.38 196 GLN A C 1
ATOM 1588 O O . GLN A 1 196 ? 1.158 11.722 -6.777 1.00 91.38 196 GLN A O 1
ATOM 1593 N N . PHE A 1 197 ? 2.430 10.605 -8.257 1.00 90.88 197 PHE A N 1
ATOM 1594 C CA . PHE A 1 197 ? 2.641 9.435 -7.403 1.00 90.88 197 PHE A CA 1
ATOM 1595 C C . PHE A 1 197 ? 3.326 9.787 -6.076 1.00 90.88 197 PHE A C 1
ATOM 1597 O O . PHE A 1 197 ? 2.960 9.277 -5.015 1.00 90.88 197 PHE A O 1
ATOM 1604 N N . GLN A 1 198 ? 4.337 10.661 -6.112 1.00 91.00 198 GLN A N 1
ATOM 1605 C CA . GLN A 1 198 ? 4.990 11.141 -4.895 1.00 91.00 198 GLN A CA 1
ATOM 1606 C C . GLN A 1 198 ? 4.007 11.898 -4.005 1.00 91.00 198 GLN A C 1
ATOM 1608 O O . GLN A 1 198 ? 3.979 11.655 -2.801 1.00 91.00 198 GLN A O 1
ATOM 1613 N N . LYS A 1 199 ? 3.194 12.785 -4.585 1.00 92.50 199 LYS A N 1
ATOM 1614 C CA . LYS A 1 199 ? 2.182 13.551 -3.858 1.00 92.50 199 LYS A CA 1
ATOM 1615 C C . LYS A 1 199 ? 1.190 12.624 -3.154 1.00 92.50 199 LYS A C 1
ATOM 1617 O O . LYS A 1 199 ? 1.077 12.696 -1.935 1.00 92.50 199 LYS A O 1
ATOM 1622 N N . THR A 1 200 ? 0.540 11.719 -3.881 1.00 93.56 200 THR A N 1
ATOM 1623 C CA . THR A 1 200 ? -0.489 10.827 -3.316 1.00 93.56 200 THR A CA 1
ATOM 1624 C C . THR A 1 200 ? 0.082 9.834 -2.308 1.00 93.56 200 THR A C 1
ATOM 1626 O O . THR A 1 200 ? -0.577 9.502 -1.325 1.00 93.56 200 THR A O 1
ATOM 1629 N N . THR A 1 201 ? 1.324 9.377 -2.503 1.00 92.69 201 THR A N 1
ATOM 1630 C CA . THR A 1 201 ? 1.988 8.480 -1.547 1.00 92.69 201 THR A CA 1
ATOM 1631 C C . THR A 1 201 ? 2.330 9.200 -0.243 1.00 92.69 201 THR A C 1
ATOM 1633 O O . THR A 1 201 ? 2.187 8.616 0.828 1.00 92.69 201 THR A O 1
ATOM 1636 N N . VAL A 1 202 ? 2.759 10.462 -0.312 1.00 92.81 202 VAL A N 1
ATOM 1637 C CA . VAL A 1 202 ? 3.037 11.284 0.877 1.00 92.81 202 VAL A CA 1
ATOM 1638 C C . VAL A 1 202 ? 1.745 11.619 1.613 1.00 92.81 202 VAL A C 1
ATOM 1640 O O . VAL A 1 202 ? 1.678 11.411 2.816 1.00 92.81 202 VAL A O 1
ATOM 1643 N N . GLU A 1 203 ? 0.698 12.032 0.893 1.00 93.19 203 GLU A N 1
ATOM 1644 C CA . GLU A 1 203 ? -0.628 12.285 1.476 1.00 93.19 203 GLU A CA 1
ATOM 1645 C C . GLU A 1 203 ? -1.174 11.043 2.199 1.00 93.19 203 GLU A C 1
ATOM 1647 O O . GLU A 1 203 ? -1.706 11.153 3.303 1.00 93.19 203 GLU A O 1
ATOM 1652 N N . TYR A 1 204 ? -0.991 9.853 1.616 1.00 93.69 204 TYR A N 1
ATOM 1653 C CA . TYR A 1 204 ? -1.328 8.580 2.256 1.00 93.69 204 TYR A CA 1
ATOM 1654 C C . TYR A 1 204 ? -0.554 8.356 3.566 1.00 93.69 204 TYR A C 1
ATOM 1656 O O . TYR A 1 204 ? -1.172 8.074 4.593 1.00 93.69 204 TYR A O 1
ATOM 1664 N N . ILE A 1 205 ? 0.778 8.491 3.535 1.00 91.94 205 ILE A N 1
ATOM 1665 C CA . ILE A 1 205 ? 1.652 8.299 4.704 1.00 91.94 205 ILE A CA 1
ATOM 1666 C C . ILE A 1 205 ? 1.253 9.253 5.830 1.00 91.94 205 ILE A C 1
ATOM 1668 O O . ILE A 1 205 ? 1.011 8.808 6.953 1.00 91.94 205 ILE A O 1
ATOM 1672 N N . ASP A 1 206 ? 1.148 10.544 5.521 1.00 90.50 206 ASP A N 1
ATOM 1673 C CA . ASP A 1 206 ? 0.852 11.584 6.502 1.00 90.50 206 ASP A CA 1
ATOM 1674 C C . ASP A 1 206 ? -0.533 11.359 7.125 1.00 90.50 206 ASP A C 1
ATOM 1676 O O . ASP A 1 206 ? -0.683 11.391 8.347 1.00 90.50 206 ASP A O 1
ATOM 1680 N N . CYS A 1 207 ? -1.542 11.043 6.304 1.00 90.94 207 CYS A N 1
ATOM 1681 C CA . CYS A 1 207 ? -2.890 10.752 6.786 1.00 90.94 207 CYS A CA 1
ATOM 1682 C C . CYS A 1 207 ? -2.921 9.529 7.710 1.00 90.94 207 CYS A C 1
ATOM 1684 O O . CYS A 1 207 ? -3.548 9.575 8.769 1.00 90.94 207 CYS A O 1
ATOM 1686 N N . LEU A 1 208 ? -2.228 8.445 7.351 1.00 89.00 208 LEU A N 1
ATOM 1687 C CA . LEU A 1 208 ? -2.198 7.234 8.168 1.00 89.00 208 LEU A CA 1
ATOM 1688 C C . LEU A 1 208 ? -1.506 7.481 9.519 1.00 89.00 208 LEU A C 1
ATOM 1690 O O . LEU A 1 208 ? -1.993 7.043 10.563 1.00 89.00 208 LEU A O 1
ATOM 1694 N N . MET A 1 209 ? -0.417 8.253 9.523 1.00 86.06 209 MET A N 1
ATOM 1695 C CA . MET A 1 209 ? 0.267 8.662 10.751 1.00 86.06 209 MET A CA 1
ATOM 1696 C C . MET A 1 209 ? -0.609 9.557 11.641 1.00 86.06 209 MET A C 1
ATOM 1698 O O . MET A 1 209 ? -0.592 9.412 12.866 1.00 86.06 209 MET A O 1
ATOM 1702 N N . GLU A 1 210 ? -1.407 10.457 11.065 1.00 87.38 210 GLU A N 1
ATOM 1703 C CA . GLU A 1 210 ? -2.366 11.259 11.834 1.00 87.38 210 GLU A CA 1
ATOM 1704 C C . GLU A 1 210 ? -3.511 10.410 12.398 1.00 87.38 210 GLU A C 1
ATOM 1706 O O . GLU A 1 210 ? -3.835 10.536 13.580 1.00 87.38 210 GLU A O 1
ATOM 1711 N N . VAL A 1 211 ? -4.058 9.467 11.624 1.00 86.38 211 VAL A N 1
ATOM 1712 C CA . VAL A 1 211 ? -5.070 8.516 12.119 1.00 86.38 211 VAL A CA 1
ATOM 1713 C C . VAL A 1 211 ? -4.514 7.645 13.248 1.00 86.38 211 VAL A C 1
ATOM 1715 O O . VAL A 1 211 ? -5.207 7.394 14.240 1.00 86.38 211 VAL A O 1
ATOM 1718 N N . SER A 1 212 ? -3.236 7.270 13.177 1.00 84.75 212 SER A N 1
ATOM 1719 C CA . SER A 1 212 ? -2.542 6.577 14.264 1.00 84.75 212 SER A CA 1
ATOM 1720 C C . SER A 1 212 ? -2.456 7.395 15.551 1.00 84.75 212 SER A C 1
ATOM 1722 O O . SER A 1 212 ? -2.579 6.834 16.637 1.00 84.75 212 SER A O 1
ATOM 1724 N N . LYS A 1 213 ? -2.266 8.714 15.469 1.00 84.56 213 LYS A N 1
ATOM 1725 C CA . LYS A 1 213 ? -2.310 9.604 16.644 1.00 84.56 213 LYS A CA 1
ATOM 1726 C C . LYS A 1 213 ? -3.738 9.806 17.140 1.00 84.56 213 LYS A C 1
ATOM 1728 O O . LYS A 1 213 ? -3.970 9.982 18.337 1.00 84.56 213 LYS A O 1
ATOM 1733 N N . GLN A 1 214 ? -4.693 9.831 16.218 1.00 86.06 214 GLN A N 1
ATOM 1734 C CA . GLN A 1 214 ? -6.099 10.074 16.493 1.00 86.06 214 GLN A CA 1
ATOM 1735 C C . GLN A 1 214 ? -6.733 8.932 17.291 1.00 86.06 214 GLN A C 1
ATOM 1737 O O . GLN A 1 214 ? -7.390 9.190 18.300 1.00 86.06 214 GLN A O 1
ATOM 1742 N N . ARG A 1 215 ? -6.493 7.675 16.888 1.00 82.50 215 ARG A N 1
ATOM 1743 C CA . ARG A 1 215 ? -7.072 6.476 17.527 1.00 82.50 215 ARG A CA 1
ATOM 1744 C C . ARG A 1 215 ? -6.674 6.307 18.998 1.00 82.50 215 ARG A C 1
ATOM 1746 O O . ARG A 1 215 ? -7.385 5.652 19.750 1.00 82.50 215 ARG A O 1
ATOM 1753 N N . GLU A 1 216 ? -5.562 6.913 19.421 1.00 81.88 216 GLU A N 1
ATOM 1754 C CA . GLU A 1 216 ? -5.117 6.943 20.824 1.00 81.88 216 GLU A CA 1
ATOM 1755 C C . GLU A 1 216 ? -5.887 7.983 21.669 1.00 81.88 216 GLU A C 1
ATOM 1757 O O . GLU A 1 216 ? -5.804 7.991 22.903 1.00 81.88 216 GLU A O 1
ATOM 1762 N N . LYS A 1 217 ? -6.631 8.886 21.018 1.00 83.94 217 LYS A N 1
ATOM 1763 C CA . LYS A 1 217 ? -7.255 10.062 21.638 1.00 83.94 217 LYS A CA 1
ATOM 1764 C C . LYS A 1 217 ? -8.781 10.032 21.604 1.00 83.94 217 LYS A C 1
ATOM 1766 O O . LYS A 1 217 ? -9.380 10.375 22.622 1.00 83.94 217 LYS A O 1
ATOM 1771 N N . TYR A 1 218 ? -9.394 9.685 20.468 1.00 86.06 218 TYR A N 1
ATOM 1772 C CA . TYR A 1 218 ? -10.851 9.707 20.291 1.00 86.06 218 TYR A CA 1
ATOM 1773 C C . TYR A 1 218 ? -11.330 8.846 19.107 1.00 86.06 218 TYR A C 1
ATOM 1775 O O . TYR A 1 218 ? -10.560 8.517 18.204 1.00 86.06 218 TYR A O 1
ATOM 1783 N N . LEU A 1 219 ? -12.626 8.509 19.100 1.00 85.19 219 LEU A N 1
ATOM 1784 C CA . LEU A 1 219 ? -13.308 7.910 17.948 1.00 85.19 219 LEU A CA 1
ATOM 1785 C C . LEU A 1 219 ? -13.764 9.012 16.977 1.00 85.19 219 LEU A C 1
ATOM 1787 O O . LEU A 1 219 ? -14.443 9.932 17.434 1.00 85.19 219 LEU A O 1
ATOM 1791 N N . PRO A 1 220 ? -13.439 8.929 15.673 1.00 85.19 220 PRO A N 1
ATOM 1792 C CA . PRO A 1 220 ? -13.900 9.917 14.701 1.00 85.19 220 PRO A CA 1
ATOM 1793 C C . PRO A 1 220 ? -15.420 9.899 14.557 1.00 85.19 220 PRO A C 1
ATOM 1795 O O . PRO A 1 220 ? -16.061 8.850 14.672 1.00 85.19 220 PRO A O 1
ATOM 1798 N N . SER A 1 221 ? -15.982 11.052 14.206 1.00 84.62 221 SER A N 1
ATOM 1799 C CA . SER A 1 221 ? -17.300 11.112 13.578 1.00 84.62 221 SER A CA 1
ATOM 1800 C C . SER A 1 221 ? -17.303 10.378 12.228 1.00 84.62 221 SER A C 1
ATOM 1802 O O . SER A 1 221 ? -16.255 10.077 11.654 1.00 84.62 221 SER A O 1
ATOM 1804 N N . LEU A 1 222 ? -18.492 10.077 11.698 1.00 84.25 222 LEU A N 1
ATOM 1805 C CA . LEU A 1 222 ? -18.607 9.410 10.398 1.00 84.25 222 LEU A CA 1
ATOM 1806 C C . LEU A 1 222 ? -17.960 10.231 9.271 1.00 84.25 222 LEU A C 1
ATOM 1808 O O . LEU A 1 222 ? -17.283 9.654 8.424 1.00 84.25 222 LEU A O 1
ATOM 1812 N N . ASP A 1 223 ? -18.135 11.551 9.287 1.00 86.00 223 ASP A N 1
ATOM 1813 C CA . ASP A 1 223 ? -17.594 12.441 8.257 1.00 86.00 223 ASP A CA 1
ATOM 1814 C C . ASP A 1 223 ? -16.061 12.493 8.329 1.00 86.00 223 ASP A C 1
ATOM 1816 O O . ASP A 1 223 ? -15.400 12.221 7.329 1.00 86.00 223 ASP A O 1
ATOM 1820 N N . GLU A 1 224 ? -15.490 12.696 9.524 1.00 85.38 224 GLU A N 1
ATOM 1821 C CA . GLU A 1 224 ? -14.032 12.643 9.740 1.00 85.38 224 GLU A CA 1
ATOM 1822 C C . GLU A 1 224 ? -13.446 11.290 9.311 1.00 85.38 224 GLU A C 1
ATOM 1824 O O . GLU A 1 224 ? -12.386 11.226 8.685 1.00 85.38 224 GLU A O 1
ATOM 1829 N N . TYR A 1 225 ? -14.148 10.190 9.615 1.00 86.75 225 TYR A N 1
ATOM 1830 C CA . TYR A 1 225 ? -13.736 8.858 9.185 1.00 86.75 225 TYR A CA 1
ATOM 1831 C C . TYR A 1 225 ? -13.732 8.730 7.659 1.00 86.75 225 TYR A C 1
ATOM 1833 O O . TYR A 1 225 ? -12.761 8.221 7.105 1.00 86.75 225 TYR A O 1
ATOM 1841 N N . ILE A 1 226 ? -14.791 9.172 6.972 1.00 86.25 226 ILE A N 1
ATOM 1842 C CA . ILE A 1 226 ? -14.896 9.076 5.508 1.00 86.25 226 ILE A CA 1
ATOM 1843 C C . ILE A 1 226 ? -13.821 9.930 4.830 1.00 86.25 226 ILE A C 1
ATOM 1845 O O . ILE A 1 226 ? -13.147 9.437 3.923 1.00 86.25 226 ILE A O 1
ATOM 1849 N N . GLU A 1 227 ? -13.630 11.172 5.279 1.00 86.38 227 GLU A N 1
ATOM 1850 C CA . GLU A 1 227 ? -12.619 12.086 4.738 1.00 86.38 227 GLU A CA 1
ATOM 1851 C C . GLU A 1 227 ? -11.209 11.498 4.863 1.00 86.38 227 GLU A C 1
ATOM 1853 O O . GLU A 1 227 ? -10.473 11.431 3.875 1.00 86.38 227 GLU A O 1
ATOM 1858 N N . GLY A 1 228 ? -10.858 10.976 6.044 1.00 85.69 228 GLY A N 1
ATOM 1859 C CA . GLY A 1 228 ? -9.586 10.285 6.249 1.00 85.69 228 GLY A CA 1
ATOM 1860 C C . GLY A 1 228 ? -9.477 8.995 5.433 1.00 85.69 228 GLY A C 1
ATOM 1861 O O . GLY A 1 228 ? -8.432 8.716 4.839 1.00 85.69 228 GLY A O 1
ATOM 1862 N N . ARG A 1 229 ? -10.559 8.208 5.342 1.00 88.31 229 ARG A N 1
ATOM 1863 C CA 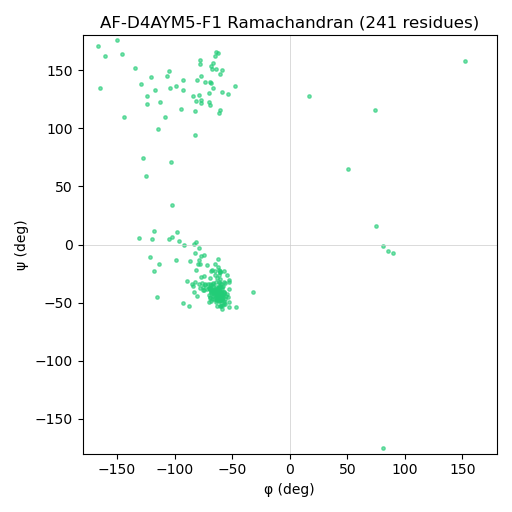. ARG A 1 229 ? -10.546 6.908 4.655 1.00 88.31 229 ARG A CA 1
ATOM 1864 C C . ARG A 1 229 ? -10.325 7.039 3.157 1.00 88.31 229 ARG A C 1
ATOM 1866 O O . ARG A 1 229 ? -9.635 6.197 2.596 1.00 88.31 229 ARG A O 1
ATOM 1873 N N . ILE A 1 230 ? -10.846 8.082 2.512 1.00 86.62 230 ILE A N 1
ATOM 1874 C CA . ILE A 1 230 ? -10.608 8.345 1.081 1.00 86.62 230 ILE A CA 1
ATOM 1875 C C . ILE A 1 230 ? -9.105 8.453 0.773 1.00 86.62 230 ILE A C 1
ATOM 1877 O O . ILE A 1 230 ? -8.664 8.031 -0.296 1.00 86.62 230 ILE A O 1
ATOM 1881 N N . ILE A 1 231 ? -8.318 8.966 1.719 1.00 87.12 231 ILE A N 1
ATOM 1882 C CA . ILE A 1 231 ? -6.870 9.132 1.580 1.00 87.12 231 ILE A CA 1
ATOM 1883 C C . ILE A 1 231 ? -6.144 7.853 2.024 1.00 87.12 231 ILE A C 1
ATOM 1885 O O . ILE A 1 231 ? -5.363 7.276 1.264 1.00 87.12 231 ILE A O 1
ATOM 1889 N N . ASN A 1 232 ? -6.433 7.362 3.233 1.00 87.62 232 ASN A N 1
ATOM 1890 C CA . ASN A 1 232 ? -5.685 6.265 3.854 1.00 87.62 232 ASN A CA 1
ATOM 1891 C C . ASN A 1 232 ? -6.115 4.849 3.419 1.00 87.62 232 ASN A C 1
ATOM 1893 O O . ASN A 1 232 ? -5.537 3.868 3.869 1.00 87.62 232 ASN A O 1
ATOM 1897 N N . ILE A 1 233 ? -7.104 4.703 2.532 1.00 86.94 233 ILE A N 1
ATOM 1898 C CA . ILE A 1 233 ? -7.394 3.413 1.881 1.00 86.94 233 ILE A CA 1
ATOM 1899 C C . ILE A 1 233 ? -6.395 3.092 0.757 1.00 86.94 233 ILE A C 1
ATOM 1901 O O . ILE A 1 233 ? -6.398 1.985 0.226 1.00 86.94 233 ILE A O 1
ATOM 1905 N N . GLY A 1 234 ? -5.545 4.053 0.372 1.00 86.00 234 GLY A N 1
ATOM 1906 C CA . GLY A 1 234 ? -4.465 3.831 -0.592 1.00 86.00 234 GLY A CA 1
ATOM 1907 C C . GLY A 1 234 ? -4.887 3.717 -2.045 1.00 86.00 234 GLY A 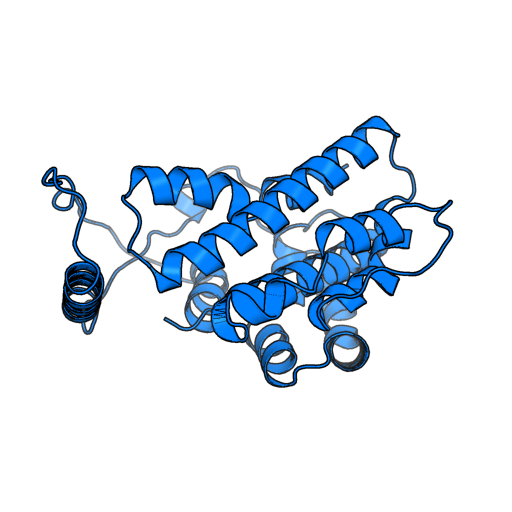C 1
ATOM 1908 O O . GLY A 1 234 ? -4.098 3.256 -2.870 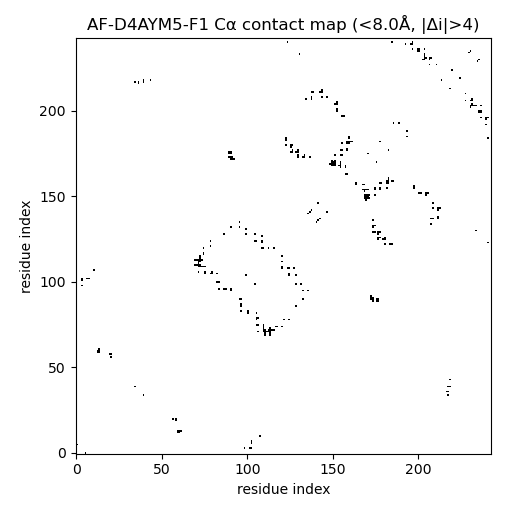1.00 86.00 234 GLY A O 1
ATOM 1909 N N . VAL A 1 235 ? -6.106 4.136 -2.383 1.00 84.44 235 VAL A N 1
ATOM 1910 C CA . VAL A 1 235 ? -6.614 4.056 -3.758 1.00 84.44 235 VAL A CA 1
ATOM 1911 C C . VAL A 1 235 ? -5.788 4.939 -4.691 1.00 84.44 235 VAL A C 1
ATOM 1913 O O . VAL A 1 235 ? -5.300 4.443 -5.699 1.00 84.44 235 VAL A O 1
ATOM 1916 N N . TYR A 1 236 ? -5.551 6.207 -4.348 1.00 87.50 236 TYR A N 1
ATOM 1917 C CA . TYR A 1 236 ? -4.812 7.133 -5.215 1.00 87.50 236 TYR A CA 1
ATOM 1918 C C . TYR A 1 236 ? -3.369 6.703 -5.525 1.00 87.50 236 TYR A C 1
ATOM 1920 O O . TYR A 1 236 ? -3.060 6.557 -6.707 1.00 87.50 236 TYR A O 1
ATOM 1928 N N . PRO A 1 237 ? -2.504 6.390 -4.535 1.00 88.00 237 PRO A N 1
ATOM 1929 C CA . PRO A 1 237 ? -1.149 5.929 -4.843 1.00 88.00 237 PRO A CA 1
ATOM 1930 C C . PRO A 1 237 ? -1.123 4.577 -5.569 1.00 88.00 237 PRO A C 1
ATOM 1932 O O . PRO A 1 237 ? -0.101 4.220 -6.143 1.00 88.00 237 PRO A O 1
ATOM 1935 N N . THR A 1 238 ? -2.216 3.807 -5.543 1.00 87.62 238 THR A N 1
ATOM 1936 C CA . THR A 1 238 ? -2.365 2.565 -6.320 1.00 87.62 238 THR A CA 1
ATOM 1937 C C . THR A 1 238 ? -2.807 2.846 -7.757 1.00 87.62 238 THR A C 1
ATOM 1939 O O . THR A 1 238 ? -2.281 2.236 -8.686 1.00 87.62 238 THR A O 1
ATOM 1942 N N . LEU A 1 239 ? -3.739 3.783 -7.961 1.00 84.31 239 LEU A N 1
ATOM 1943 C CA . LEU A 1 239 ? -4.207 4.198 -9.286 1.00 84.31 239 LEU A CA 1
ATOM 1944 C C . LEU A 1 239 ? -3.091 4.840 -10.111 1.00 84.31 239 LEU A C 1
ATOM 1946 O O . LEU A 1 239 ? -2.988 4.556 -11.298 1.00 84.31 239 LEU A O 1
ATOM 1950 N N . ASP A 1 240 ? -2.208 5.609 -9.475 1.00 85.69 240 ASP A N 1
ATOM 1951 C CA . ASP A 1 240 ? -1.045 6.225 -10.126 1.00 85.69 240 ASP A CA 1
ATOM 1952 C C . ASP A 1 240 ? -0.043 5.192 -10.694 1.00 85.69 240 ASP A C 1
ATOM 1954 O O . ASP A 1 240 ? 0.861 5.537 -11.454 1.00 85.69 240 ASP A O 1
ATOM 1958 N N . LEU A 1 241 ? -0.184 3.908 -10.335 1.00 81.12 241 LEU A N 1
ATOM 1959 C CA . LEU A 1 241 ? 0.639 2.811 -10.857 1.00 81.12 241 LEU A CA 1
ATOM 1960 C C . LEU A 1 241 ? 0.111 2.225 -12.168 1.00 81.12 241 LEU A C 1
ATOM 1962 O O . LEU A 1 241 ? 0.833 1.454 -12.819 1.00 81.12 241 LEU A O 1
ATOM 1966 N N . ILE A 1 242 ? -1.135 2.548 -12.518 1.00 75.06 242 ILE A N 1
ATOM 1967 C CA . ILE A 1 242 ? -1.788 2.128 -13.752 1.00 75.06 242 ILE A CA 1
ATOM 1968 C C . ILE A 1 242 ? -1.309 3.075 -14.867 1.00 75.06 242 ILE A C 1
ATOM 1970 O O . ILE A 1 242 ? -1.411 4.288 -14.698 1.00 75.06 242 ILE A O 1
ATOM 1974 N N . PRO A 1 243 ? -0.727 2.546 -15.959 1.00 57.72 243 PRO A N 1
ATOM 1975 C CA . PRO A 1 243 ? -0.243 3.358 -17.074 1.00 57.72 243 PRO A CA 1
ATOM 1976 C C . PRO A 1 243 ? -1.358 4.086 -17.831 1.00 57.72 243 PRO A C 1
ATOM 1978 O O . PRO A 1 243 ? -2.496 3.563 -17.872 1.00 57.72 243 PRO A O 1
#

InterPro domains:
  IPR008949 Isoprenoid synthase domain superfamily [G3DSA:1.10.600.10] (54-243)
  IPR008949 Isoprenoid synthase domain superfamily [SSF48576] (47-242)

Nearest PDB structures (foldseek):
  7w5h-assembly1_A  TM=8.193E-01  e=3.076E-05  Trichoderma atroviride
  1hm4-assembly1_A  TM=8.148E-01  e=1.745E-04  Streptomyces exfoliatus
  6q4s-assembly1_A-2  TM=7.777E-01  e=2.540E-04  Streptomyces chartreusis NRRL 3882
  4ltv-assembly1_A  TM=7.461E-01  e=1.823E-03  Streptomyces coelicolor A3(2)
  7e4m-assembly1_A-2  TM=7.180E-01  e=5.870E-02  Streptomyces sp.

Mean predicted aligned error: 9.78 Å

Solvent-accessible surface area (backbone atoms only — not comparable to full-atom values): 14419 Å² total; per-residue (Å²): 131,66,67,62,58,60,43,50,42,58,62,49,54,76,72,72,86,89,83,90,88,83,86,88,84,85,83,88,79,85,80,94,68,89,73,54,72,74,47,38,58,54,50,51,51,51,52,49,59,67,53,59,91,59,86,81,87,78,78,59,53,68,80,76,44,68,91,62,90,81,52,62,17,90,49,32,69,62,52,49,73,46,42,65,64,50,38,64,74,41,38,78,52,64,68,56,42,52,45,42,61,74,48,36,47,48,56,54,44,17,45,77,44,38,83,56,54,59,73,57,45,53,49,49,43,50,50,47,52,29,51,55,37,41,49,46,41,49,73,75,72,50,57,63,70,73,46,75,79,43,39,62,57,60,35,51,52,45,35,49,39,92,80,60,74,81,82,81,61,55,59,57,60,36,57,53,36,37,76,64,32,23,65,61,68,55,64,92,56,52,72,65,56,51,52,51,36,51,50,39,43,36,52,24,52,55,47,45,56,50,50,42,48,39,69,78,59,49,73,71,54,71,65,59,44,50,63,50,42,67,43,53,68,45,53,61,44,53,53,62,70,58,131

Sequence (243 aa):
MSFPAIFRWLVSAITAPHSKIRGLSALLQSPASSPKKDDYQIQQENIIKLLKGSSYTIPHLEEVLKGWYMGVNPAYDKIKAEEGEFLKKWIERHNLREMAVKVDLSLCIACFFPRTTEEKLQVLFEKMAWFFAFDDDVDSFLTSEEFVKQDPAAFVKYWLDPSRSGPEPYVLPSCIIYRTVGPKLAVGWSNESKFQFQKTTVEYIDCLMEVSKQREKYLPSLDEYIEGRIINIGVYPTLDLIP

Radius of gyration: 19.76 Å; Cα contacts (8 Å, |Δi|>4): 195; chains: 1; bounding box: 56×36×47 Å

Foldseek 3Di:
DDPLVVLVVVVVLQPDDDDDDDDDPPPPDDDDDDDDQVRQVVVVVVVCVVPPPDDDDDDNVCVVPPPDDWAFAPCLVVLLVCLLVLCVVQPVDPVLSVSCVSSVLSRVLRRVCVPDDNLLSNLSSLVVSLLSSLLCCLPPPDALVVCPQFDLLQQLVQLLDPPHDDDRTDHDSSSSSSVPNNPVQNPPDDPVLSVQLSVLVSQLNVLSSVVSNVVSGHDDDPVVCVVSCVRNVCPRNSVSSPD

Organism: Arthroderma benhamiae (strain ATCC MYA-4681 / CBS 112371) (NCBI:txid663331)

pLDDT: mean 79.51, std 19.22, range [26.7, 97.75]